Protein AF-0000000080188991 (afdb_homodimer)

Foldseek 3Di:
DADEAEWEDQCQVQQVCCCCVLVNWDFPDDDPQAKTWTDDPRYIYIYGHAPDPVRGDQDDEAEDEDADLVVQQVSCVSQVVFWPDDWDADPVQQKTWTWGAGPSGHIYMYIYHNDDDDD/DADEAEWEDQCQVQQVCCCCVLVNWDFPDDDPQAKTWTDDPRYIYIYGHAPDPVRGDQDDEAEDEDADPVVQQVSCVSQVVFWPDDWDADPVQQKTWTWGAGPSGHIYMYIYHNDDDDD

Radius of gyration: 17.29 Å; Cα contacts (8 Å, |Δi|>4): 562; chains: 2; bounding box: 37×47×40 Å

pLDDT: mean 97.34, std 2.89, range [78.88, 98.88]

Nearest PDB structures (foldseek):
  1xqa-assembly1_A  TM=7.599E-01  e=2.183E-06  Bacillus cereus ATCC 14579
  2p7k-assembly1_B  TM=7.742E-01  e=9.055E-06  Listeria monocytogenes EGD-e
  2p7q-assembly4_D-2  TM=7.647E-01  e=3.300E-05  Listeria monocytogenes EGD-e
  2p7o-assembly1_B  TM=7.010E-01  e=6.720E-05  Listeria monocytogenes EGD-e
  2p7m-assembly4_A  TM=7.520E-01  e=2.152E-04  Listeria monocytogenes EGD-e

Solvent-accessible surface area (backbone atoms only — not comparable to full-atom values): 12326 Å² total; per-residue (Å²): 108,38,38,36,41,33,28,29,26,80,48,49,69,62,43,53,48,44,42,32,76,75,69,62,32,40,83,60,45,81,37,89,62,44,33,42,27,29,33,40,81,48,26,37,42,28,40,25,65,30,92,43,78,88,52,42,39,45,52,41,33,48,29,39,35,39,87,39,69,66,56,40,51,52,47,43,65,76,37,52,93,44,38,79,57,68,75,40,75,38,78,57,68,39,29,38,31,32,38,30,46,49,91,83,60,27,37,32,33,41,26,18,64,73,59,90,72,76,133,110,36,40,36,41,34,28,29,27,79,47,51,70,62,44,53,48,44,42,32,74,73,68,62,32,41,83,62,45,80,35,87,60,44,34,41,29,30,33,40,82,48,28,37,40,29,41,27,64,30,93,44,76,88,52,43,39,45,52,40,31,48,29,40,36,41,86,36,69,66,57,39,52,53,48,44,66,76,38,51,92,44,38,78,55,66,74,42,76,38,77,56,68,40,29,40,32,32,39,30,44,48,91,82,60,27,38,31,33,42,26,18,63,74,60,90,73,74,132

InterPro domains:
  IPR029068 Glyoxalase/Bleomycin resistance protein/Dihydroxybiphenyl dioxygenase [G3DSA:3.10.180.10] (2-116)
  IPR029068 Glyoxalase/Bleomycin resistance protein/Dihydroxybiphenyl dioxygenase [SSF54593] (5-115)

Sequence (238 aa):
MSGIVFFRTAARDRVVEFYRERLGFEVWLEQDGGCTILRHDDLKLGFCDAASEDDVDTDGIVTVYYDTRAAVDERHDDLADVATGGPRENEDYDIYQFFAADPEGRTLEVQTFLHDLPEMSGIVFFRTAARDRVVEFYRERLGFEVWLEQDGGCTILRHDDLKLGFCDAASEDDVDTDGIVTVYYDTRAAVDERHDDLADVATGGPRENEDYDIYQFFAADPEGRTLEVQTFLHDLPE

Organism: NCBI:txid355548

Structure (mmCIF, N/CA/C/O backbone):
data_AF-0000000080188991-model_v1
#
loop_
_entity.id
_entity.type
_entity.pdbx_description
1 polymer 'VOC domain-containing protein'
#
loop_
_atom_site.group_PDB
_atom_site.id
_atom_site.type_symbol
_atom_site.label_atom_id
_atom_site.label_alt_id
_atom_site.label_comp_id
_atom_site.label_asym_id
_atom_site.label_entity_id
_atom_site.label_seq_id
_atom_site.pdbx_PDB_ins_code
_atom_site.Cartn_x
_atom_site.Cartn_y
_atom_site.Cartn_z
_atom_site.occupancy
_atom_site.B_iso_or_equiv
_atom_site.auth_seq_id
_atom_site.auth_comp_id
_atom_site.auth_asym_id
_atom_site.auth_atom_id
_atom_site.pdbx_PDB_model_num
ATOM 1 N N . MET A 1 1 ? 3.613 -14.938 6.789 1 80.25 1 MET A N 1
ATOM 2 C CA . MET A 1 1 ? 2.814 -14.18 5.832 1 80.25 1 MET A CA 1
ATOM 3 C C . MET A 1 1 ? 2.957 -12.68 6.07 1 80.25 1 MET A C 1
ATOM 5 O O . MET A 1 1 ? 3.109 -12.234 7.211 1 80.25 1 MET A O 1
ATOM 9 N N . SER A 1 2 ? 3.125 -11.867 5.02 1 93.94 2 SER A N 1
ATOM 10 C CA . SER A 1 2 ? 3.232 -10.414 5.074 1 93.94 2 SER A CA 1
ATOM 11 C C . SER A 1 2 ? 2.791 -9.773 3.762 1 93.94 2 SER A C 1
ATOM 13 O O . SER A 1 2 ? 2.141 -10.422 2.938 1 93.94 2 SER A O 1
ATOM 15 N N . GLY A 1 3 ? 2.904 -8.445 3.664 1 97.88 3 GLY A N 1
ATOM 16 C CA . GLY A 1 3 ? 2.451 -7.777 2.453 1 97.88 3 GLY A CA 1
ATOM 17 C C . GLY A 1 3 ? 3.291 -6.566 2.088 1 97.88 3 GLY A C 1
ATOM 18 O O . GLY A 1 3 ? 4.008 -6.023 2.93 1 97.88 3 GLY A O 1
ATOM 19 N N . ILE A 1 4 ? 3.324 -6.266 0.87 1 98.5 4 ILE A N 1
ATOM 20 C CA . ILE A 1 4 ? 4.004 -5.117 0.275 1 98.5 4 ILE A CA 1
ATOM 21 C C . ILE A 1 4 ? 3.094 -4.465 -0.765 1 98.5 4 ILE A C 1
ATOM 23 O O . ILE A 1 4 ? 2.357 -5.152 -1.475 1 98.5 4 ILE A O 1
ATOM 27 N N . VAL A 1 5 ? 3.113 -3.223 -0.873 1 98.81 5 VAL A N 1
ATOM 28 C CA . VAL A 1 5 ? 2.547 -2.562 -2.043 1 98.81 5 VAL A CA 1
ATOM 29 C C . VAL A 1 5 ? 3.668 -2.035 -2.936 1 98.81 5 VAL A C 1
ATOM 31 O O . VAL A 1 5 ? 4.543 -1.3 -2.473 1 98.81 5 VAL A O 1
ATOM 34 N N . PHE A 1 6 ? 3.641 -2.398 -4.195 1 98.81 6 PHE A N 1
ATOM 35 C CA . PHE A 1 6 ? 4.645 -1.948 -5.152 1 98.81 6 PHE A CA 1
ATOM 36 C C . PHE A 1 6 ? 4.082 -0.853 -6.051 1 98.81 6 PHE A C 1
ATOM 38 O O . PHE A 1 6 ? 2.926 -0.922 -6.477 1 98.81 6 PHE A O 1
ATOM 45 N N . PHE A 1 7 ? 4.902 0.07 -6.355 1 98.88 7 PHE A N 1
ATOM 46 C CA . PHE A 1 7 ? 4.605 1.133 -7.309 1 98.88 7 PHE A CA 1
ATOM 47 C C . PHE A 1 7 ? 5.676 1.202 -8.391 1 98.88 7 PHE A C 1
ATOM 49 O O . PHE A 1 7 ? 6.871 1.173 -8.094 1 98.88 7 PHE A O 1
ATOM 56 N N . ARG A 1 8 ? 5.238 1.305 -9.609 1 98.75 8 ARG A N 1
ATOM 57 C CA . ARG A 1 8 ? 6.18 1.588 -10.688 1 98.75 8 ARG A CA 1
ATOM 58 C C . ARG A 1 8 ? 6.574 3.061 -10.695 1 98.75 8 ARG A C 1
ATOM 60 O O . ARG A 1 8 ? 5.734 3.934 -10.469 1 98.75 8 ARG A O 1
ATOM 67 N N . THR A 1 9 ? 7.793 3.328 -10.938 1 98.75 9 THR A N 1
ATOM 68 C CA . THR A 1 9 ? 8.312 4.691 -10.93 1 98.75 9 THR A CA 1
ATOM 69 C C . THR A 1 9 ? 9.328 4.883 -12.062 1 98.75 9 THR A C 1
ATOM 71 O O . THR A 1 9 ? 10.039 3.949 -12.422 1 98.75 9 THR A O 1
ATOM 74 N N . ALA A 1 10 ? 9.438 6.078 -12.547 1 98.19 10 ALA A N 1
ATOM 75 C CA . ALA A 1 10 ? 10.438 6.445 -13.555 1 98.19 10 ALA A CA 1
ATOM 76 C C . ALA A 1 10 ? 11.633 7.137 -12.914 1 98.19 10 ALA A C 1
ATOM 78 O O . ALA A 1 10 ? 12.602 7.48 -13.602 1 98.19 10 ALA A O 1
ATOM 79 N N . ALA A 1 11 ? 11.633 7.332 -11.617 1 97.88 11 ALA A N 1
ATOM 80 C CA . ALA A 1 11 ? 12.664 8.07 -10.891 1 97.88 11 ALA A CA 1
ATOM 81 C C . ALA A 1 11 ? 12.969 7.398 -9.547 1 97.88 11 ALA A C 1
ATOM 83 O O . ALA A 1 11 ? 12.938 8.047 -8.5 1 97.88 11 ALA A O 1
ATOM 84 N N . ARG A 1 12 ? 13.359 6.191 -9.625 1 98.44 12 ARG A N 1
ATOM 85 C CA . ARG A 1 12 ? 13.461 5.344 -8.438 1 98.44 12 ARG A CA 1
ATOM 86 C C . ARG A 1 12 ? 14.414 5.945 -7.418 1 98.44 12 ARG A C 1
ATOM 88 O O . ARG A 1 12 ? 14.07 6.09 -6.242 1 98.44 12 ARG A O 1
ATOM 95 N N . ASP A 1 13 ? 15.609 6.402 -7.863 1 98.38 13 ASP A N 1
ATOM 96 C CA . ASP A 1 13 ? 16.578 6.949 -6.93 1 98.38 13 ASP A CA 1
ATOM 97 C C . ASP A 1 13 ? 16.016 8.164 -6.188 1 98.38 13 ASP A C 1
ATOM 99 O O . ASP A 1 13 ? 16.156 8.266 -4.969 1 98.38 13 ASP A O 1
ATOM 103 N N . ARG A 1 14 ? 15.352 9.039 -6.918 1 98.62 14 ARG A N 1
ATOM 104 C CA . ARG A 1 14 ? 14.797 10.266 -6.344 1 98.62 14 ARG A CA 1
ATOM 105 C C . ARG A 1 14 ? 13.656 9.945 -5.387 1 98.62 14 ARG A C 1
ATOM 107 O O . ARG A 1 14 ? 13.555 10.539 -4.312 1 98.62 14 ARG A O 1
ATOM 114 N N . VAL A 1 15 ? 12.82 9.039 -5.805 1 98.75 15 VAL A N 1
ATOM 115 C CA . VAL A 1 15 ? 11.672 8.656 -4.98 1 98.75 15 VAL A CA 1
ATOM 116 C C . VAL A 1 15 ? 12.156 7.961 -3.711 1 98.75 15 VAL A C 1
ATOM 118 O O . VAL A 1 15 ? 11.734 8.312 -2.605 1 98.75 15 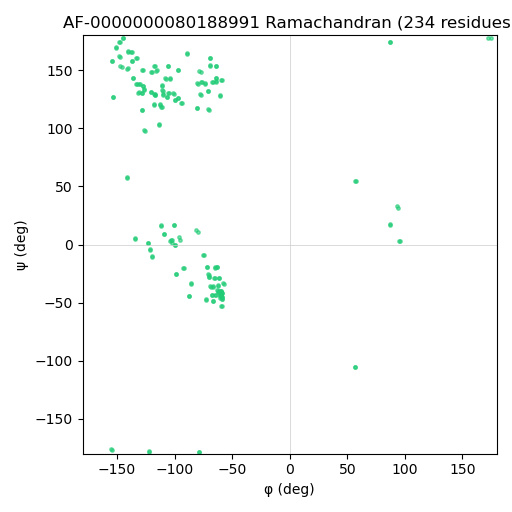VAL A O 1
ATOM 121 N N . VAL A 1 16 ? 13.047 6.996 -3.834 1 98.81 16 VAL A N 1
ATOM 122 C CA . VAL A 1 16 ? 13.594 6.266 -2.695 1 98.81 16 VAL A CA 1
ATOM 123 C C . VAL A 1 16 ? 14.281 7.238 -1.74 1 98.81 16 VAL A C 1
ATOM 125 O O . VAL A 1 16 ? 14.078 7.176 -0.526 1 98.81 16 VAL A O 1
ATOM 128 N N . GLU A 1 17 ? 15.062 8.133 -2.283 1 98.81 17 GLU A N 1
ATOM 129 C CA . GLU A 1 17 ? 15.742 9.133 -1.463 1 98.81 17 GLU A CA 1
ATOM 130 C C . GLU A 1 17 ? 14.734 9.984 -0.689 1 98.81 17 GLU A C 1
ATOM 132 O O . GLU A 1 17 ? 14.938 10.258 0.495 1 98.81 17 GLU A O 1
ATOM 137 N N . PHE A 1 18 ? 13.711 10.391 -1.342 1 98.88 18 PHE A N 1
ATOM 138 C CA . PHE A 1 18 ? 12.68 11.211 -0.707 1 98.88 18 PHE A CA 1
ATOM 139 C C . PHE A 1 18 ? 12.07 10.477 0.482 1 98.88 18 PHE A C 1
ATOM 141 O O . PHE 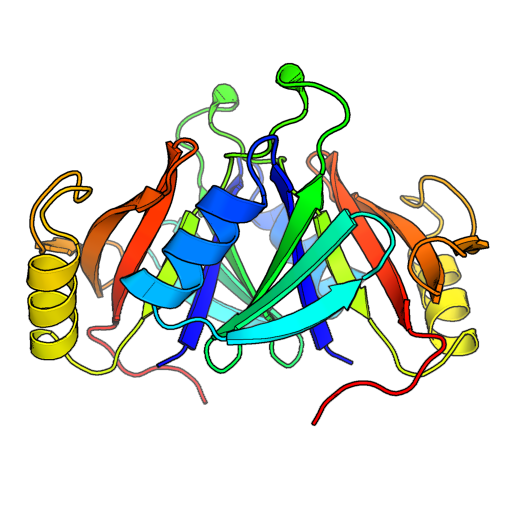A 1 18 ? 11.992 11.023 1.584 1 98.88 18 PHE A O 1
ATOM 148 N N . TYR A 1 19 ? 11.609 9.234 0.262 1 98.75 19 TYR A N 1
ATOM 149 C CA . TYR A 1 19 ? 10.961 8.477 1.328 1 98.75 19 TYR A CA 1
ATOM 150 C C . TYR A 1 19 ? 11.93 8.219 2.477 1 98.75 19 TYR A C 1
ATOM 152 O O . TYR A 1 19 ? 11.539 8.227 3.645 1 98.75 19 TYR A O 1
ATOM 160 N N . ARG A 1 20 ? 13.227 8.016 2.188 1 98.62 20 ARG A N 1
ATOM 161 C CA . ARG A 1 20 ? 14.219 7.766 3.229 1 98.62 20 ARG A CA 1
ATOM 162 C C . ARG A 1 20 ? 14.516 9.039 4.016 1 98.62 20 ARG A C 1
ATOM 164 O O . ARG A 1 20 ? 14.453 9.039 5.25 1 98.62 20 ARG A O 1
ATOM 171 N N . GLU A 1 21 ? 14.742 10.094 3.311 1 98.19 21 GLU A N 1
ATOM 172 C CA . GLU A 1 21 ? 15.281 11.297 3.938 1 98.19 21 GLU A CA 1
ATOM 173 C C . GLU A 1 21 ? 14.164 12.156 4.535 1 98.19 21 GLU A C 1
ATOM 175 O O . GLU A 1 21 ? 14.359 12.805 5.562 1 98.19 21 GLU A O 1
ATOM 180 N N . ARG A 1 22 ? 13.031 12.086 3.826 1 97.69 22 ARG A N 1
ATOM 181 C CA . ARG A 1 22 ? 11.984 13.016 4.238 1 97.69 22 ARG A CA 1
ATOM 182 C C . ARG A 1 22 ? 10.961 12.328 5.129 1 97.69 22 ARG A C 1
ATOM 184 O O . ARG A 1 22 ? 10.312 12.977 5.957 1 97.69 22 ARG A O 1
ATOM 191 N N . LEU A 1 23 ? 10.828 10.992 4.98 1 97.06 23 LEU A N 1
ATOM 192 C CA . LEU A 1 23 ? 9.766 10.32 5.707 1 97.06 23 LEU A CA 1
ATOM 193 C C . LEU A 1 23 ? 10.336 9.273 6.66 1 97.06 23 LEU A C 1
ATOM 195 O O . LEU A 1 23 ? 9.594 8.68 7.449 1 97.06 23 LEU A O 1
ATOM 199 N N . GLY A 1 24 ? 11.609 8.992 6.543 1 96.75 24 GLY A N 1
ATOM 200 C CA . GLY A 1 24 ? 12.273 8.148 7.523 1 96.75 24 GLY A CA 1
ATOM 201 C C . GLY A 1 24 ? 12.164 6.668 7.199 1 96.75 24 GLY A C 1
ATOM 202 O O . GLY A 1 24 ? 12.359 5.82 8.07 1 96.75 24 GLY A O 1
ATOM 203 N N . PHE A 1 25 ? 11.82 6.371 5.973 1 98.12 25 PHE A N 1
ATOM 204 C CA . PHE A 1 25 ? 11.828 4.965 5.578 1 98.12 25 PHE A CA 1
ATOM 205 C C . PHE A 1 25 ? 13.258 4.434 5.512 1 98.12 25 PHE A C 1
ATOM 207 O O . PHE A 1 25 ? 14.203 5.203 5.332 1 98.12 25 PHE A O 1
ATOM 214 N N . GLU A 1 26 ? 13.367 3.135 5.699 1 97.94 26 GLU A N 1
ATOM 215 C CA . GLU A 1 26 ? 14.641 2.449 5.535 1 97.94 26 GLU A CA 1
ATOM 216 C C . GLU A 1 26 ? 14.594 1.457 4.379 1 97.94 26 GLU A C 1
ATOM 218 O O . GLU A 1 26 ? 13.547 0.875 4.094 1 97.94 26 GLU A O 1
ATOM 223 N N . VAL A 1 27 ? 15.711 1.239 3.744 1 98.38 27 VAL A N 1
ATOM 224 C CA . VAL A 1 27 ? 15.773 0.19 2.732 1 98.38 27 VAL A CA 1
ATOM 225 C C . VAL A 1 27 ? 15.703 -1.18 3.402 1 98.38 27 VAL A C 1
ATOM 227 O O . VAL A 1 27 ? 16.547 -1.523 4.223 1 98.38 27 VAL A O 1
ATOM 230 N N . TRP A 1 28 ? 14.711 -1.863 3.119 1 98.06 28 TRP A N 1
ATOM 231 C CA . TRP A 1 28 ? 14.547 -3.215 3.641 1 98.06 28 TRP A CA 1
ATOM 232 C C . TRP A 1 28 ? 15.219 -4.238 2.73 1 98.06 28 TRP A C 1
ATOM 234 O O . TRP A 1 28 ? 15.953 -5.109 3.201 1 98.06 28 TRP A O 1
ATOM 244 N N . LEU A 1 29 ? 15.023 -4.102 1.406 1 97.81 29 LEU A N 1
ATOM 245 C CA . LEU A 1 29 ? 15.547 -5.055 0.43 1 97.81 29 LEU A CA 1
ATOM 246 C C . LEU A 1 29 ? 15.766 -4.383 -0.92 1 97.81 29 LEU A C 1
ATOM 248 O O . LEU A 1 29 ? 14.883 -3.684 -1.424 1 97.81 29 LEU A O 1
ATOM 252 N N . GLU A 1 30 ? 16.969 -4.516 -1.445 1 97.25 30 GLU A N 1
ATOM 253 C CA . GLU A 1 30 ? 17.281 -4.137 -2.822 1 97.25 30 GLU A CA 1
ATOM 254 C C . GLU A 1 30 ? 17.234 -5.348 -3.75 1 97.25 30 GLU A C 1
ATOM 256 O O . GLU A 1 30 ? 17.891 -6.359 -3.488 1 97.25 30 GLU A O 1
ATOM 261 N N . GLN A 1 31 ? 16.453 -5.18 -4.766 1 95.75 31 GLN A N 1
ATOM 262 C CA . GLN A 1 31 ? 16.375 -6.277 -5.727 1 95.75 31 GLN A CA 1
ATOM 263 C C . GLN A 1 31 ? 17.016 -5.887 -7.055 1 95.75 31 GLN A C 1
ATOM 265 O O . GLN A 1 31 ? 16.672 -4.863 -7.641 1 9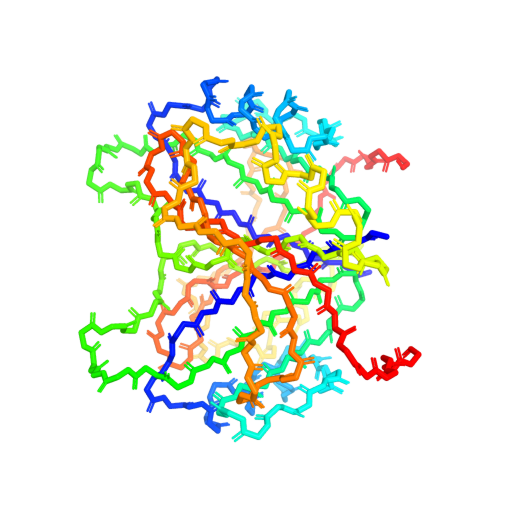5.75 31 GLN A O 1
ATOM 270 N N . ASP A 1 32 ? 17.812 -6.695 -7.578 1 90.69 32 ASP A N 1
ATOM 271 C CA . ASP A 1 32 ? 18.625 -6.441 -8.766 1 90.69 32 ASP A CA 1
ATOM 272 C C . ASP A 1 32 ? 17.734 -6.191 -9.992 1 90.69 32 ASP A C 1
ATOM 274 O O . ASP A 1 32 ? 18.172 -5.551 -10.953 1 90.69 32 ASP A O 1
ATOM 278 N N . GLY A 1 33 ? 16.578 -6.594 -9.891 1 92.75 33 GLY A N 1
ATOM 279 C CA . GLY A 1 33 ? 15.648 -6.441 -11.008 1 92.75 33 GLY A CA 1
ATOM 280 C C . GLY A 1 33 ? 15.039 -5.059 -11.086 1 92.75 33 GLY A C 1
ATOM 281 O O . GLY A 1 33 ? 14.078 -4.84 -11.828 1 92.75 33 GLY A O 1
ATOM 282 N N . GLY A 1 34 ? 15.625 -4.113 -10.297 1 97.06 34 GLY A N 1
ATOM 283 C CA . GLY A 1 34 ? 15.18 -2.734 -10.422 1 97.06 34 GLY A CA 1
ATOM 284 C C . GLY A 1 34 ? 14.078 -2.375 -9.438 1 97.06 34 GLY A C 1
ATOM 285 O O . GLY A 1 34 ? 13.172 -1.61 -9.766 1 97.06 34 GLY A O 1
ATOM 286 N N . CYS A 1 35 ? 14.125 -2.963 -8.305 1 98.31 35 CYS A N 1
ATOM 287 C CA . CYS A 1 35 ? 13.148 -2.648 -7.27 1 98.31 35 CYS A CA 1
ATOM 288 C C . CYS A 1 35 ? 13.836 -2.371 -5.938 1 98.31 35 CYS A C 1
ATOM 290 O O . CYS A 1 35 ? 14.797 -3.055 -5.578 1 98.31 35 CYS A O 1
ATOM 292 N N . THR A 1 36 ? 13.406 -1.388 -5.238 1 98.75 36 THR A N 1
ATOM 293 C CA . THR A 1 36 ? 13.805 -1.094 -3.863 1 98.75 36 THR A CA 1
ATOM 294 C C . THR A 1 36 ? 12.602 -1.176 -2.928 1 98.75 36 THR A C 1
ATOM 296 O O . THR A 1 36 ? 11.594 -0.493 -3.139 1 98.75 36 THR A O 1
ATOM 299 N N . ILE A 1 37 ? 12.672 -2.025 -1.985 1 98.69 37 ILE A N 1
ATOM 300 C CA . ILE A 1 37 ? 11.602 -2.143 -0.995 1 98.69 37 ILE A CA 1
ATOM 301 C C . ILE A 1 37 ? 12 -1.395 0.276 1 98.69 37 ILE A C 1
ATOM 303 O O . ILE A 1 37 ? 13.047 -1.666 0.865 1 98.69 37 ILE A O 1
ATOM 307 N N . LEU A 1 38 ? 11.18 -0.486 0.684 1 98.75 38 LEU A N 1
ATOM 308 C CA . LEU A 1 38 ? 11.359 0.33 1.879 1 98.75 38 LEU A CA 1
ATOM 309 C C . LEU A 1 38 ? 10.43 -0.125 2.996 1 98.75 38 LEU A C 1
ATOM 311 O O . LEU A 1 38 ? 9.359 -0.673 2.729 1 98.75 38 LEU A O 1
ATOM 315 N N . ARG A 1 39 ? 10.844 0.133 4.195 1 97.81 39 ARG A N 1
ATOM 316 C CA . ARG A 1 39 ? 10.047 -0.206 5.367 1 97.81 39 ARG A CA 1
ATOM 317 C C . ARG A 1 39 ? 9.953 0.978 6.324 1 97.81 39 ARG A C 1
ATOM 319 O O . ARG A 1 39 ? 10.938 1.67 6.566 1 97.81 39 ARG A O 1
ATOM 326 N N . HIS A 1 40 ? 8.836 1.27 6.719 1 96.5 40 HIS A N 1
ATOM 327 C CA . HIS A 1 40 ? 8.523 2.188 7.809 1 96.5 40 HIS A CA 1
ATOM 328 C C . HIS A 1 40 ? 7.637 1.521 8.852 1 96.5 40 HIS A C 1
ATOM 330 O O . HIS A 1 40 ? 6.418 1.467 8.695 1 96.5 40 HIS A O 1
ATOM 336 N N . ASP A 1 41 ? 8.227 1.028 9.945 1 93.94 41 ASP A N 1
ATOM 337 C CA . ASP A 1 41 ? 7.52 0.235 10.945 1 93.94 41 ASP A CA 1
ATOM 338 C C . ASP A 1 41 ? 6.863 -0.989 10.312 1 93.94 41 ASP A C 1
ATOM 340 O O . ASP A 1 41 ? 7.551 -1.865 9.789 1 93.94 41 ASP A O 1
ATOM 344 N N . ASP A 1 42 ? 5.535 -0.964 10.156 1 94.44 42 ASP A N 1
ATOM 345 C CA . ASP A 1 42 ? 4.871 -2.16 9.648 1 94.44 42 ASP A CA 1
ATOM 346 C C . ASP A 1 42 ? 4.512 -2.002 8.172 1 94.44 42 ASP A C 1
ATOM 348 O O . ASP A 1 42 ? 3.957 -2.918 7.559 1 94.44 42 ASP A O 1
ATOM 352 N N . LEU A 1 43 ? 4.82 -0.947 7.562 1 97.62 43 LEU A N 1
ATOM 353 C CA . LEU A 1 43 ? 4.492 -0.705 6.164 1 97.62 43 LEU A CA 1
ATOM 354 C C . LEU A 1 43 ? 5.699 -0.963 5.266 1 97.62 43 LEU A C 1
ATOM 356 O O . LEU A 1 43 ? 6.785 -0.431 5.512 1 97.62 43 LEU A O 1
ATOM 360 N N . LYS A 1 44 ? 5.516 -1.73 4.234 1 98.31 44 LYS A N 1
ATOM 361 C CA . LYS A 1 44 ? 6.52 -1.913 3.193 1 98.31 44 LYS A CA 1
ATOM 362 C C . LYS A 1 44 ? 6.008 -1.412 1.844 1 98.31 44 LYS A C 1
ATOM 364 O O . LYS A 1 44 ? 4.895 -1.745 1.433 1 98.31 44 LYS A O 1
ATOM 369 N N . LEU A 1 45 ? 6.801 -0.619 1.235 1 98.81 45 LEU A N 1
ATOM 370 C CA . LEU A 1 45 ? 6.566 -0.111 -0.112 1 98.81 45 LEU A CA 1
ATOM 371 C C . LEU A 1 45 ? 7.699 -0.514 -1.051 1 98.81 45 LEU A C 1
ATOM 373 O O . LEU A 1 45 ? 8.875 -0.366 -0.712 1 98.81 45 LEU A O 1
ATOM 377 N N . GLY A 1 46 ? 7.363 -1.022 -2.146 1 98.81 46 GLY A N 1
ATOM 378 C CA . GLY A 1 46 ? 8.336 -1.275 -3.197 1 98.81 46 GLY A CA 1
ATOM 379 C C . GLY A 1 46 ? 8.242 -0.292 -4.348 1 98.81 46 GLY A C 1
ATOM 380 O O . GLY A 1 46 ? 7.148 -0.01 -4.844 1 98.81 46 GLY A O 1
ATOM 381 N N . PHE A 1 47 ? 9.312 0.232 -4.699 1 98.88 47 PHE A N 1
ATOM 382 C CA . PHE A 1 47 ? 9.398 1.074 -5.887 1 98.88 47 PHE A CA 1
ATOM 383 C C . PHE A 1 47 ? 10.211 0.392 -6.98 1 98.88 47 PHE A C 1
ATOM 385 O O . PHE A 1 47 ? 11.391 0.09 -6.785 1 98.88 47 PHE A O 1
ATOM 392 N N . CYS A 1 48 ? 9.586 0.142 -8.102 1 98.56 48 CYS A N 1
ATOM 393 C CA . CYS A 1 48 ? 10.195 -0.603 -9.203 1 98.56 48 CYS A CA 1
ATOM 394 C C . CYS A 1 48 ? 10.25 0.242 -10.469 1 98.56 48 CYS A C 1
ATOM 396 O O . CYS A 1 48 ? 9.328 1.007 -10.75 1 98.56 48 CYS A O 1
ATOM 398 N N . ASP A 1 49 ? 11.25 -0.002 -11.234 1 98.25 49 ASP A N 1
ATOM 399 C CA . ASP A 1 49 ? 11.43 0.751 -12.469 1 98.25 49 ASP A CA 1
ATOM 400 C C . ASP A 1 49 ? 10.242 0.545 -13.414 1 98.25 49 ASP A C 1
ATOM 402 O O . ASP A 1 49 ? 9.867 -0.592 -13.711 1 98.25 49 ASP A O 1
ATOM 406 N N . ALA A 1 50 ? 9.68 1.663 -13.867 1 97.94 50 ALA A N 1
ATOM 407 C CA . ALA A 1 50 ? 8.617 1.617 -14.867 1 97.94 50 ALA A CA 1
ATOM 408 C C . ALA A 1 50 ? 9.188 1.355 -16.266 1 97.94 50 ALA A C 1
ATOM 410 O O . ALA A 1 50 ? 10.312 1.773 -16.562 1 97.94 50 ALA A O 1
ATOM 411 N N . ALA A 1 51 ? 8.422 0.685 -17.062 1 94.75 51 ALA A N 1
ATOM 412 C CA . ALA A 1 51 ? 8.852 0.455 -18.438 1 94.75 51 ALA A CA 1
ATOM 413 C C . ALA A 1 51 ? 8.852 1.755 -19.234 1 94.75 51 ALA A C 1
ATOM 415 O O . ALA A 1 51 ? 9.641 1.922 -20.172 1 94.75 51 ALA A O 1
ATOM 416 N N . SER A 1 52 ? 7.898 2.625 -18.984 1 94.06 52 SER A N 1
ATOM 417 C CA . SER A 1 52 ? 7.766 3.949 -19.578 1 94.06 52 SER A CA 1
ATOM 418 C C . SER A 1 52 ? 7.133 4.934 -18.594 1 94.06 52 SER A C 1
ATOM 420 O O . SER A 1 52 ? 6.68 4.543 -17.516 1 94.06 52 SER A O 1
ATOM 422 N N . GLU A 1 53 ? 7.066 6.16 -18.953 1 92 53 GLU A N 1
ATOM 423 C CA . GLU A 1 53 ? 6.469 7.195 -18.109 1 92 53 GLU A CA 1
ATOM 424 C C . GLU A 1 53 ? 4.977 6.953 -17.922 1 92 53 GLU A C 1
ATOM 426 O O . GLU A 1 53 ? 4.414 7.309 -16.875 1 92 53 GLU A O 1
ATOM 431 N N . ASP A 1 54 ? 4.418 6.344 -18.875 1 94.19 54 ASP A N 1
ATOM 432 C CA . ASP A 1 54 ? 2.98 6.086 -18.844 1 94.19 54 ASP A CA 1
ATOM 433 C C . ASP A 1 54 ? 2.646 4.961 -17.875 1 94.19 54 ASP A C 1
ATOM 435 O O . ASP A 1 54 ? 1.48 4.762 -17.516 1 94.19 54 ASP A O 1
ATOM 439 N N . ASP A 1 55 ? 3.674 4.301 -17.375 1 96.56 55 ASP A N 1
ATOM 440 C CA . ASP A 1 55 ? 3.488 3.133 -16.516 1 96.56 55 ASP A CA 1
ATOM 441 C C . ASP A 1 55 ? 3.719 3.49 -15.055 1 96.56 55 ASP A C 1
ATOM 443 O O . ASP A 1 55 ? 3.652 2.621 -14.18 1 96.56 55 ASP A O 1
ATOM 447 N N . VAL A 1 56 ? 3.967 4.832 -14.859 1 98.25 56 VAL A N 1
ATOM 448 C CA . VAL A 1 56 ? 4.234 5.27 -13.492 1 98.25 56 VAL A CA 1
ATOM 449 C C . VAL A 1 56 ? 2.953 5.199 -12.664 1 98.25 56 VAL A C 1
ATOM 451 O O . VAL A 1 56 ? 1.889 5.621 -13.125 1 98.25 56 VAL A O 1
ATOM 454 N N . ASP A 1 57 ? 3.041 4.617 -11.477 1 98.5 57 ASP A N 1
ATOM 455 C CA . ASP A 1 57 ? 1.907 4.477 -10.57 1 98.5 57 ASP A CA 1
ATOM 456 C C . ASP A 1 57 ? 1.863 5.625 -9.562 1 98.5 57 ASP A C 1
ATOM 458 O O . ASP A 1 57 ? 2.803 5.816 -8.789 1 98.5 57 ASP A O 1
ATOM 462 N N . THR A 1 58 ? 0.715 6.34 -9.594 1 98 58 THR A N 1
ATOM 463 C CA . THR A 1 58 ? 0.607 7.434 -8.633 1 98 58 THR A CA 1
ATOM 464 C C . THR A 1 58 ? -0.756 7.418 -7.949 1 98 58 THR A C 1
ATOM 466 O O . THR A 1 58 ? -1.055 8.289 -7.129 1 98 58 THR A O 1
ATOM 469 N 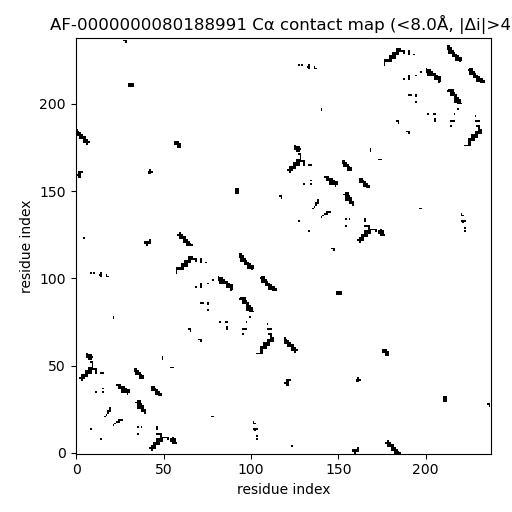N . ASP A 1 59 ? -1.562 6.383 -8.25 1 97.88 59 ASP A N 1
ATOM 470 C CA . ASP A 1 59 ? -2.824 6.246 -7.527 1 97.88 59 ASP A CA 1
ATOM 471 C C . ASP A 1 59 ? -2.584 5.863 -6.07 1 97.88 59 ASP A C 1
ATOM 473 O O . ASP A 1 59 ? -1.508 5.375 -5.719 1 97.88 59 ASP A O 1
ATOM 477 N N . GLY A 1 60 ? -3.641 6.129 -5.266 1 98 60 GLY A N 1
ATOM 478 C CA . GLY A 1 60 ? -3.611 5.762 -3.859 1 98 60 GLY A CA 1
ATOM 479 C C . GLY A 1 60 ? -2.979 6.82 -2.979 1 98 60 GLY A C 1
ATOM 480 O O . GLY A 1 60 ? -2.5 7.844 -3.477 1 98 60 GLY A O 1
ATOM 481 N N . ILE A 1 61 ? -3.043 6.59 -1.695 1 98.62 61 ILE A N 1
ATOM 482 C CA . ILE A 1 61 ? -2.492 7.488 -0.687 1 98.62 61 ILE A CA 1
ATOM 483 C C . ILE A 1 61 ? -1.586 6.707 0.262 1 98.62 61 ILE A C 1
ATOM 485 O O . ILE A 1 61 ? -2.037 5.781 0.94 1 98.62 61 ILE A O 1
ATOM 489 N N . VAL A 1 62 ? -0.33 7.047 0.232 1 98.81 62 VAL A N 1
ATOM 490 C CA . VAL A 1 62 ? 0.576 6.504 1.239 1 98.81 62 VAL A CA 1
ATOM 491 C C . VAL A 1 62 ? 0.438 7.297 2.539 1 98.81 62 VAL A C 1
ATOM 493 O O . VAL A 1 62 ? 0.718 8.5 2.574 1 98.81 62 VAL A O 1
ATOM 496 N N . THR A 1 63 ? 0.02 6.629 3.572 1 98.75 63 THR A N 1
ATOM 497 C CA . THR A 1 63 ? -0.247 7.305 4.836 1 98.75 63 THR A CA 1
ATOM 498 C C . THR A 1 63 ? 0.685 6.789 5.93 1 98.75 63 THR A C 1
ATOM 500 O O . THR A 1 63 ? 0.822 5.578 6.117 1 98.75 63 THR A O 1
ATOM 503 N N . VAL A 1 64 ? 1.321 7.668 6.586 1 98.56 64 VAL A N 1
ATOM 504 C CA . VAL A 1 64 ? 2.004 7.348 7.836 1 98.56 64 VAL A CA 1
ATOM 505 C C . VAL A 1 64 ? 1.288 8.023 9 1 98.56 64 VAL A C 1
ATOM 507 O O . VAL A 1 64 ? 0.837 9.164 8.891 1 98.56 64 VAL A O 1
ATOM 510 N N . TYR A 1 65 ? 1.147 7.281 10.039 1 98 65 TYR A N 1
ATOM 511 C CA . TYR A 1 65 ? 0.435 7.887 11.156 1 98 65 TYR A CA 1
ATOM 512 C C . TYR A 1 65 ? 1.235 7.758 12.445 1 98 65 TYR A C 1
ATOM 514 O O . TYR A 1 65 ? 2.025 6.824 12.602 1 98 65 TYR A O 1
ATOM 522 N N . TYR A 1 66 ? 1.022 8.734 13.305 1 97.69 66 TYR A N 1
ATOM 523 C CA . TYR A 1 66 ? 1.726 8.898 14.57 1 97.69 66 TYR A CA 1
ATOM 524 C C . TYR A 1 66 ? 0.746 8.922 15.742 1 97.69 66 TYR A C 1
ATOM 526 O O . TYR A 1 66 ? -0.468 8.836 15.539 1 97.69 66 TYR A O 1
ATOM 534 N N . ASP A 1 67 ? 1.334 9.125 16.922 1 96.88 67 ASP A N 1
ATOM 535 C CA . ASP A 1 67 ? 0.505 8.945 18.109 1 96.88 67 ASP A CA 1
ATOM 536 C C . ASP A 1 67 ? -0.118 10.273 18.547 1 96.88 67 ASP A C 1
ATOM 538 O O . ASP A 1 67 ? -1.106 10.289 19.281 1 96.88 67 ASP A O 1
ATOM 542 N N . THR A 1 68 ? 0.499 11.406 18.094 1 97.94 68 THR A N 1
ATOM 543 C CA . THR A 1 68 ? 0.056 12.672 18.656 1 97.94 68 THR A CA 1
ATOM 544 C C . THR A 1 68 ? -0.088 13.727 17.547 1 97.94 68 THR A C 1
ATOM 546 O O . THR A 1 68 ? 0.563 13.641 16.516 1 97.94 68 THR A O 1
ATOM 549 N N . ARG A 1 69 ? -0.899 14.734 17.844 1 98.44 69 ARG A N 1
ATOM 550 C CA . ARG A 1 69 ? -1.02 15.891 16.969 1 98.44 69 ARG A CA 1
ATOM 551 C C . ARG A 1 69 ? 0.325 16.594 16.797 1 98.44 69 ARG A C 1
ATOM 553 O O . ARG A 1 69 ? 0.66 17.047 15.711 1 98.44 69 ARG A O 1
ATOM 560 N N . ALA A 1 70 ? 1.087 16.688 17.891 1 98.56 70 ALA A N 1
ATOM 561 C CA . ALA A 1 70 ? 2.381 17.359 17.875 1 98.56 70 ALA A CA 1
ATOM 562 C C . ALA A 1 70 ? 3.326 16.688 16.875 1 98.56 70 ALA A C 1
ATOM 564 O O . ALA A 1 70 ? 4.082 17.375 16.172 1 98.56 70 ALA A O 1
ATOM 565 N N . ALA A 1 71 ? 3.301 15.391 16.828 1 98.31 71 ALA A N 1
ATOM 566 C CA . ALA A 1 71 ? 4.137 14.664 15.875 1 98.31 71 ALA A CA 1
ATOM 567 C C . ALA A 1 71 ? 3.752 15 14.438 1 98.31 71 ALA A C 1
ATOM 569 O O . ALA A 1 71 ? 4.621 15.148 13.57 1 98.31 71 ALA A O 1
ATOM 570 N N . VAL A 1 72 ? 2.436 15.133 14.195 1 98.69 72 VAL A N 1
ATOM 571 C CA . VAL A 1 72 ? 1.954 15.5 12.875 1 98.69 72 VAL A CA 1
ATOM 572 C C . VAL A 1 72 ? 2.43 16.906 12.523 1 98.69 72 VAL A C 1
ATOM 574 O O . VAL A 1 72 ? 2.916 17.156 11.414 1 98.69 72 VAL A O 1
ATOM 577 N N . ASP A 1 73 ? 2.328 17.828 13.508 1 98.75 73 ASP A N 1
ATOM 578 C CA . ASP A 1 73 ? 2.779 19.188 13.289 1 98.75 73 ASP A CA 1
ATOM 579 C C . ASP A 1 73 ? 4.273 19.234 12.969 1 98.75 73 ASP A C 1
ATOM 581 O O . ASP A 1 73 ? 4.703 19.984 12.086 1 98.75 73 ASP A O 1
ATOM 585 N N . GLU A 1 74 ? 5.027 18.516 13.68 1 98.31 74 GLU A N 1
ATOM 586 C CA . GLU A 1 74 ? 6.469 18.453 13.445 1 98.31 74 GLU A CA 1
ATOM 587 C C . GLU A 1 74 ? 6.777 17.953 12.039 1 98.31 74 GLU A C 1
ATOM 589 O O . GLU A 1 74 ? 7.648 18.5 11.352 1 98.31 74 GLU A O 1
ATOM 594 N N . ARG A 1 75 ? 6.027 16.922 11.625 1 98 75 ARG A N 1
ATOM 595 C CA . ARG A 1 75 ? 6.238 16.391 10.281 1 98 75 ARG A CA 1
ATOM 596 C C . ARG A 1 75 ? 5.84 17.406 9.219 1 98 75 ARG A C 1
ATOM 598 O O . ARG A 1 75 ? 6.449 17.469 8.148 1 98 75 ARG A O 1
ATOM 605 N N . HIS A 1 76 ? 4.812 18.156 9.516 1 98.62 76 HIS A N 1
ATOM 606 C CA . HIS A 1 76 ? 4.418 19.188 8.578 1 98.62 76 HIS A CA 1
ATOM 607 C C . HIS A 1 76 ? 5.527 20.219 8.398 1 98.62 76 HIS A C 1
ATOM 609 O O . HIS A 1 76 ? 5.785 20.672 7.281 1 98.62 76 HIS A O 1
ATOM 615 N N . ASP A 1 77 ? 6.16 20.562 9.523 1 98.25 77 ASP A N 1
ATOM 616 C CA . ASP A 1 77 ? 7.289 21.469 9.43 1 98.25 77 ASP A CA 1
ATOM 617 C C . ASP A 1 77 ? 8.391 20.906 8.539 1 98.25 77 ASP A C 1
ATOM 619 O O . ASP A 1 77 ? 8.953 21.609 7.699 1 98.25 77 ASP A O 1
ATOM 623 N N . ASP A 1 78 ? 8.648 19.641 8.672 1 97.56 78 ASP A N 1
ATOM 624 C CA . ASP A 1 78 ? 9.695 18.969 7.926 1 97.56 78 ASP A CA 1
ATOM 625 C C . ASP A 1 78 ? 9.336 18.844 6.445 1 97.56 78 ASP A C 1
ATOM 627 O O . ASP A 1 78 ? 10.219 18.797 5.586 1 97.56 78 ASP A O 1
ATOM 631 N N . LEU A 1 79 ? 8.008 18.797 6.121 1 98.44 79 LEU A N 1
ATOM 632 C CA . LEU A 1 79 ? 7.535 18.531 4.766 1 98.44 79 LEU A CA 1
ATOM 633 C C . LEU A 1 79 ? 6.875 19.766 4.172 1 98.44 79 LEU A C 1
ATOM 635 O O . LEU A 1 79 ? 6.133 19.672 3.191 1 98.44 79 LEU A O 1
ATOM 639 N N . ALA A 1 80 ? 7.113 20.922 4.754 1 98.06 80 ALA A N 1
ATOM 640 C CA . ALA A 1 80 ? 6.406 22.141 4.406 1 98.06 80 ALA A CA 1
ATOM 641 C C . ALA A 1 80 ? 6.57 22.469 2.926 1 98.06 80 ALA A C 1
ATOM 643 O O . ALA A 1 80 ? 5.648 22.984 2.291 1 98.06 80 ALA A O 1
ATOM 644 N N . ASP A 1 81 ? 7.68 22.156 2.367 1 98.31 81 ASP A N 1
ATOM 645 C CA . ASP A 1 81 ? 7.988 22.516 0.986 1 98.31 81 ASP A CA 1
ATOM 646 C C . ASP A 1 81 ? 7.168 21.688 0.004 1 98.31 81 ASP A C 1
ATOM 648 O O . ASP A 1 81 ? 7.02 22.062 -1.16 1 98.31 81 ASP A O 1
ATOM 652 N N . VAL A 1 82 ? 6.602 20.516 0.419 1 98.5 82 VAL A N 1
ATOM 653 C CA . VAL A 1 82 ? 5.855 19.656 -0.487 1 98.5 82 VAL A CA 1
ATOM 654 C C . VAL A 1 82 ? 4.445 19.422 0.053 1 98.5 82 VAL A C 1
ATOM 656 O O . VAL A 1 82 ? 3.662 18.672 -0.532 1 98.5 82 VAL A O 1
ATOM 659 N N . ALA A 1 83 ? 4.141 20.062 1.218 1 98.69 83 ALA A N 1
ATOM 660 C CA . ALA A 1 83 ? 2.793 19.969 1.772 1 98.69 83 ALA A CA 1
ATOM 661 C C . ALA A 1 83 ? 1.778 20.672 0.878 1 98.69 83 ALA A C 1
ATOM 663 O O . ALA A 1 83 ? 2.072 21.734 0.311 1 98.69 83 ALA A O 1
ATOM 664 N N . THR A 1 84 ? 0.6 20.094 0.697 1 97.12 84 THR A N 1
ATOM 665 C CA . THR A 1 84 ? -0.446 20.703 -0.117 1 97.12 84 THR A CA 1
ATOM 666 C C . THR A 1 84 ? -1.429 21.469 0.757 1 97.12 84 THR A C 1
ATOM 668 O O . THR A 1 84 ? -2.416 22.016 0.257 1 97.12 84 THR A O 1
ATOM 671 N N . GLY A 1 85 ? -1.252 21.656 2.035 1 96.44 85 GLY A N 1
ATOM 672 C CA . GLY A 1 85 ? -2.035 22.359 3.043 1 96.44 85 GLY A CA 1
ATOM 673 C C . GLY A 1 85 ? -1.521 22.141 4.453 1 96.44 85 GLY A C 1
ATOM 674 O O . GLY A 1 85 ? -0.565 21.391 4.664 1 96.44 85 GLY A O 1
ATOM 675 N N . GLY A 1 86 ? -2.15 22.781 5.391 1 98 86 GLY A N 1
ATOM 676 C CA . GLY A 1 86 ? -1.767 22.609 6.785 1 98 86 GLY A CA 1
ATOM 677 C C . GLY A 1 86 ? -2.496 21.469 7.469 1 98 86 GLY A C 1
ATOM 678 O O . GLY A 1 86 ? -3.475 20.938 6.938 1 98 86 GLY A O 1
ATOM 679 N N . PRO A 1 87 ? -1.912 21.109 8.617 1 98.81 87 PRO A N 1
ATOM 680 C CA . PRO A 1 87 ? -2.633 20.094 9.398 1 98.81 87 PRO A CA 1
ATOM 681 C C . PRO A 1 87 ? -4.035 20.547 9.797 1 98.81 87 PRO A C 1
ATOM 683 O O . PRO A 1 87 ? -4.25 21.734 10.086 1 98.81 87 PRO A O 1
ATOM 686 N N . ARG A 1 88 ? -4.945 19.609 9.758 1 98.75 88 ARG A N 1
ATOM 687 C CA . ARG A 1 88 ? -6.328 19.906 10.109 1 98.75 88 ARG A CA 1
ATOM 688 C C . ARG A 1 88 ? -7.051 18.672 10.609 1 98.75 88 ARG A C 1
ATOM 690 O O . ARG A 1 88 ? -6.672 17.547 10.281 1 98.75 88 ARG A O 1
ATOM 697 N N . GLU A 1 89 ? -8.07 18.938 11.32 1 98.5 89 GLU A N 1
ATOM 698 C CA . GLU A 1 89 ? -8.93 17.828 11.727 1 98.5 89 GLU A CA 1
ATOM 699 C C . GLU A 1 89 ? -9.875 17.422 10.602 1 98.5 89 GLU A C 1
ATOM 701 O O . GLU A 1 89 ? -10.336 18.266 9.836 1 98.5 89 GLU A O 1
ATOM 706 N N . ASN A 1 90 ? -10.039 16.188 10.438 1 98 90 ASN A N 1
ATOM 707 C CA . ASN A 1 90 ? -11.055 15.586 9.578 1 98 90 ASN A CA 1
ATOM 708 C C . ASN A 1 90 ? -12.094 14.82 10.383 1 98 90 ASN A C 1
ATOM 710 O O . ASN A 1 90 ? -11.828 13.719 10.859 1 98 90 ASN A O 1
ATOM 714 N N . GLU A 1 91 ? -13.211 15.367 10.555 1 95.88 91 GLU A N 1
ATOM 715 C CA . GLU A 1 91 ? -14.234 14.82 11.438 1 95.88 91 GLU A CA 1
ATOM 716 C C . GLU A 1 91 ? -14.844 13.547 10.859 1 95.88 91 GLU A C 1
ATOM 718 O O . GLU A 1 91 ? -15.32 12.688 11.602 1 95.88 91 GLU A O 1
ATOM 723 N N . ASP A 1 92 ? -14.789 13.438 9.562 1 94.88 92 ASP A N 1
ATOM 724 C CA . ASP A 1 92 ? -15.367 12.258 8.922 1 94.88 92 ASP A CA 1
ATOM 725 C C . ASP A 1 92 ? -14.664 10.984 9.391 1 94.88 92 ASP A C 1
ATOM 727 O O . ASP A 1 92 ? -15.281 9.914 9.461 1 94.88 92 ASP A O 1
ATOM 731 N N . TYR A 1 93 ? -13.391 11.109 9.75 1 96.75 93 TYR A N 1
ATOM 732 C CA . TYR A 1 93 ? -12.594 9.938 10.086 1 96.75 93 TYR A CA 1
ATOM 733 C C . TYR A 1 93 ? -12.039 10.039 11.5 1 96.75 93 TYR A C 1
ATOM 735 O O . TYR A 1 93 ? -11.383 9.117 11.984 1 96.75 93 TYR A O 1
ATOM 743 N N . ASP A 1 94 ? -12.289 11.195 12.141 1 97.44 94 ASP A N 1
ATOM 744 C CA . ASP A 1 94 ? -11.773 11.5 13.477 1 97.44 94 ASP A CA 1
ATOM 745 C C . ASP A 1 94 ? -10.25 11.414 13.516 1 97.44 94 ASP A C 1
ATOM 747 O O . ASP A 1 94 ? -9.688 10.695 14.344 1 97.44 94 ASP A O 1
ATOM 751 N N . ILE A 1 95 ? -9.672 12.164 12.602 1 98.56 95 ILE A N 1
ATOM 752 C CA . ILE A 1 95 ? -8.219 12.211 12.492 1 98.56 95 ILE A CA 1
ATOM 753 C C . ILE A 1 95 ? -7.758 13.664 12.391 1 98.56 95 ILE A C 1
ATOM 755 O O . ILE A 1 95 ? -8.57 14.562 12.18 1 98.56 95 ILE A O 1
ATOM 759 N N . TYR A 1 96 ? -6.527 13.898 12.672 1 98.88 96 TYR A N 1
ATOM 760 C CA . TYR A 1 96 ? -5.758 15.102 12.406 1 98.88 96 TYR A CA 1
ATOM 761 C C . TYR A 1 96 ? -4.672 14.844 11.367 1 98.88 96 TYR A C 1
ATOM 763 O O . TYR A 1 96 ? -3.842 13.953 11.531 1 98.88 96 TYR A O 1
ATOM 771 N N . GLN A 1 97 ? -4.773 15.625 10.227 1 98.88 97 GLN A N 1
ATOM 772 C CA . GLN A 1 97 ? -3.975 15.172 9.094 1 98.88 97 GLN A CA 1
ATOM 773 C C . GLN A 1 97 ? -3.5 16.344 8.25 1 98.88 97 GLN A C 1
ATOM 775 O O . GLN A 1 97 ? -4.02 17.453 8.367 1 98.88 97 GLN A O 1
ATOM 780 N N . PHE A 1 98 ? -2.504 16.125 7.461 1 98.81 98 PHE A N 1
ATOM 781 C CA . PHE A 1 98 ? -2.201 16.938 6.285 1 98.81 98 PHE A CA 1
ATOM 782 C C . PHE A 1 98 ? -1.74 16.062 5.125 1 98.81 98 PHE A C 1
ATOM 784 O O . PHE A 1 98 ? -1.443 14.883 5.312 1 98.81 98 PHE A O 1
ATOM 791 N N . PHE A 1 99 ? -1.721 16.641 3.971 1 98.81 99 PHE A N 1
ATOM 792 C CA . PHE A 1 99 ? -1.298 15.938 2.764 1 98.81 99 PHE A CA 1
ATOM 793 C C . PHE A 1 99 ? -0.045 16.578 2.176 1 98.81 99 PHE A C 1
ATOM 795 O O . PHE A 1 99 ? 0.219 17.766 2.402 1 98.81 99 PHE A O 1
ATOM 802 N N . ALA A 1 100 ? 0.699 15.805 1.482 1 98.75 100 ALA A N 1
ATOM 803 C CA . ALA A 1 100 ? 1.876 16.203 0.716 1 98.75 100 ALA A CA 1
ATOM 804 C C . ALA A 1 100 ? 2 15.383 -0.566 1 98.75 100 ALA A C 1
ATOM 806 O O . ALA A 1 100 ? 1.15 14.539 -0.853 1 98.75 100 ALA A O 1
ATOM 807 N N . ALA A 1 101 ? 2.982 15.695 -1.326 1 98.5 101 ALA A N 1
ATOM 808 C CA . ALA A 1 101 ? 3.23 14.945 -2.557 1 98.5 101 ALA A CA 1
ATOM 809 C C . ALA A 1 101 ? 4.672 14.445 -2.615 1 98.5 101 ALA A C 1
ATOM 811 O O . ALA A 1 101 ? 5.598 15.172 -2.248 1 98.5 101 ALA A O 1
ATOM 812 N N . ASP A 1 102 ? 4.84 13.211 -3.02 1 98.38 102 ASP A N 1
ATOM 813 C CA . ASP A 1 102 ? 6.203 12.734 -3.24 1 98.38 102 ASP A CA 1
ATOM 814 C C . ASP A 1 102 ? 6.75 13.234 -4.574 1 98.38 102 ASP A C 1
ATOM 816 O O . ASP A 1 102 ? 6.066 13.961 -5.297 1 98.38 102 ASP A O 1
ATOM 820 N N . PRO A 1 103 ? 7.914 12.93 -5.016 1 98.06 103 PRO A N 1
ATOM 821 C CA . PRO A 1 103 ? 8.562 13.562 -6.168 1 98.06 103 PRO A CA 1
ATOM 822 C C . PRO A 1 103 ? 7.828 13.297 -7.48 1 98.06 103 PRO A C 1
ATOM 824 O O . PRO A 1 103 ? 8.031 14.016 -8.461 1 98.06 103 PRO A O 1
ATOM 827 N N . GLU A 1 104 ? 6.98 12.242 -7.504 1 98 104 GLU A N 1
ATOM 828 C CA . GLU A 1 104 ? 6.27 11.93 -8.742 1 98 104 GLU A CA 1
ATOM 829 C C . GLU A 1 104 ? 4.785 12.25 -8.617 1 98 104 GLU A C 1
ATOM 831 O O . GLU A 1 104 ? 3.986 11.859 -9.477 1 98 104 GLU A O 1
ATOM 836 N N . GLY A 1 105 ? 4.457 12.906 -7.508 1 97.75 105 GLY A N 1
ATOM 837 C CA . GLY A 1 105 ? 3.102 13.414 -7.379 1 97.75 105 GLY A CA 1
ATOM 838 C C . GLY A 1 105 ? 2.182 12.469 -6.629 1 97.75 105 GLY A C 1
ATOM 839 O O . GLY A 1 105 ? 0.99 12.75 -6.473 1 97.75 105 GLY A O 1
ATOM 840 N N . ARG A 1 106 ? 2.682 11.398 -6.148 1 98.12 106 ARG A N 1
ATOM 841 C CA . ARG A 1 106 ? 1.879 10.516 -5.312 1 98.12 106 ARG A CA 1
ATOM 842 C C . ARG A 1 106 ? 1.466 11.211 -4.02 1 98.12 106 ARG A C 1
ATOM 844 O O . ARG A 1 106 ? 2.268 11.914 -3.402 1 98.12 106 ARG A O 1
ATOM 851 N N . THR A 1 107 ? 0.226 10.945 -3.641 1 98.56 107 THR A N 1
ATOM 852 C CA . THR A 1 107 ? -0.283 11.586 -2.436 1 98.56 107 THR A CA 1
ATOM 853 C C . THR A 1 107 ? 0.254 10.898 -1.185 1 98.56 107 THR A C 1
ATOM 855 O O . THR A 1 107 ? 0.196 9.672 -1.073 1 98.56 107 THR A O 1
ATOM 858 N N . LEU A 1 108 ? 0.769 11.711 -0.345 1 98.75 108 LEU A N 1
ATOM 859 C CA . LEU A 1 108 ? 1.16 11.312 1.003 1 98.75 108 LEU A CA 1
ATOM 860 C C . LEU A 1 108 ? 0.212 11.906 2.041 1 98.75 108 LEU A C 1
ATOM 862 O O . LEU A 1 108 ? -0.251 13.039 1.891 1 98.75 108 LEU A O 1
ATOM 866 N N . GLU A 1 109 ? -0.023 11.148 3 1 98.88 109 GLU A N 1
ATOM 867 C CA . GLU A 1 109 ? -0.786 11.641 4.145 1 98.88 109 GLU A CA 1
ATOM 868 C C . GLU A 1 109 ? -0.056 11.359 5.457 1 98.88 109 GLU A C 1
ATOM 870 O O . GLU A 1 109 ? 0.452 10.258 5.668 1 98.88 109 GLU A O 1
ATOM 875 N N . VAL A 1 110 ? 0.08 12.336 6.262 1 98.81 110 VAL A N 1
ATOM 876 C CA . VAL A 1 110 ? 0.538 12.195 7.641 1 98.81 110 VAL A CA 1
ATOM 877 C C . VAL A 1 110 ? -0.617 12.477 8.602 1 98.81 110 VAL A C 1
ATOM 879 O O . VAL A 1 110 ? -1.291 13.508 8.484 1 98.81 110 VAL A O 1
ATOM 882 N N . GLN A 1 111 ? -0.82 11.586 9.508 1 98.81 111 GLN A N 1
ATOM 883 C CA . GLN A 1 111 ? -2.01 11.789 10.328 1 98.81 111 GLN A CA 1
ATOM 884 C C . GLN A 1 111 ? -1.823 11.203 11.727 1 98.81 111 GLN A C 1
ATOM 886 O O . GLN A 1 111 ? -0.807 10.562 12.008 1 98.81 111 GLN A O 1
ATOM 891 N N . THR A 1 112 ? -2.709 11.484 12.609 1 98.69 112 THR A N 1
ATOM 892 C CA . THR A 1 112 ? -2.971 10.773 13.859 1 98.69 112 THR A CA 1
ATOM 893 C C . THR A 1 112 ? -4.465 10.531 14.039 1 98.69 112 THR A C 1
ATOM 895 O O . THR A 1 112 ? -5.285 11.383 13.688 1 98.69 112 THR A O 1
ATOM 898 N N . PHE A 1 113 ? -4.773 9.336 14.492 1 98.06 113 PHE A N 1
ATOM 899 C CA . PHE A 1 113 ? -6.156 9.031 14.852 1 98.06 113 PHE A CA 1
ATOM 900 C C . PHE A 1 113 ? -6.535 9.719 16.156 1 98.06 113 PHE A C 1
ATOM 902 O O . PHE A 1 113 ? -5.742 9.766 17.094 1 98.06 113 PHE A O 1
ATOM 909 N N . LEU A 1 114 ? -7.715 10.273 16.25 1 97.69 114 LEU A N 1
ATOM 910 C CA . LEU A 1 114 ? -8.164 11.008 17.438 1 97.69 114 LEU A CA 1
ATOM 911 C C . LEU A 1 114 ? -9.07 10.141 18.297 1 97.69 114 LEU A C 1
ATOM 913 O O . LEU A 1 114 ? -9.836 10.664 19.109 1 97.69 114 LEU A O 1
ATOM 917 N N . HIS A 1 115 ? -9.055 8.859 18.078 1 95.81 115 HIS A N 1
ATOM 918 C CA . HIS A 1 115 ? -9.727 7.828 18.859 1 95.81 115 HIS A CA 1
ATOM 919 C C . HIS A 1 115 ? -8.82 6.625 19.078 1 95.81 115 HIS A C 1
ATOM 921 O O . HIS A 1 115 ? -7.777 6.496 18.438 1 95.81 115 HIS A O 1
ATOM 927 N N . ASP A 1 116 ? -9.172 5.758 19.984 1 94 116 ASP A N 1
ATOM 928 C CA . ASP A 1 116 ? -8.383 4.562 20.25 1 94 116 ASP A CA 1
ATOM 929 C C . ASP A 1 116 ? -8.352 3.635 19.047 1 94 116 ASP A C 1
ATOM 931 O O . ASP A 1 116 ? -9.336 3.549 18.297 1 94 116 ASP A O 1
ATOM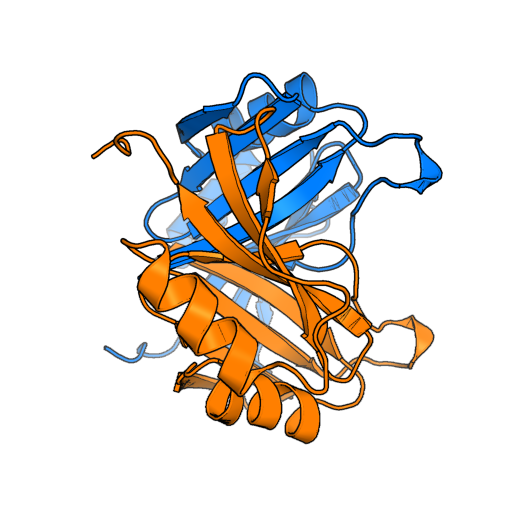 935 N N . LEU A 1 117 ? -7.207 2.988 18.828 1 93.56 117 LEU A N 1
ATOM 936 C CA . LEU A 1 117 ? -7.043 2.059 17.719 1 93.56 117 LEU A CA 1
ATOM 937 C C . LEU A 1 117 ? -7.258 0.62 18.188 1 93.56 117 LEU A C 1
ATOM 939 O O . LEU A 1 117 ? -6.961 0.279 19.328 1 93.56 117 LEU A O 1
ATOM 943 N N . PRO A 1 118 ? -7.73 -0.158 17.281 1 89.31 118 PRO A N 1
ATOM 944 C CA . PRO A 1 118 ? -7.828 -1.577 17.625 1 89.31 118 PRO A CA 1
ATOM 945 C C . PRO A 1 118 ? -6.469 -2.221 17.875 1 89.31 118 PRO A C 1
ATOM 947 O O . PRO A 1 118 ? -5.449 -1.726 17.391 1 89.31 118 PRO A O 1
ATOM 950 N N . GLU A 1 119 ? -6.484 -3.309 18.703 1 79.38 119 GLU A N 1
ATOM 951 C CA . GLU A 1 119 ? -5.238 -4.023 18.953 1 79.38 119 GLU A CA 1
ATOM 952 C C . GLU A 1 119 ? -4.797 -4.812 17.719 1 79.38 119 GLU A C 1
ATOM 954 O O . GLU A 1 119 ? -5.629 -5.32 16.969 1 79.38 119 GLU A O 1
ATOM 959 N N . MET B 1 1 ? 4.359 4.715 15.516 1 80.25 1 MET B N 1
ATOM 960 C CA . MET B 1 1 ? 4.355 5.047 14.086 1 80.25 1 MET B CA 1
ATOM 961 C C . MET B 1 1 ? 4.008 3.822 13.25 1 80.25 1 MET B C 1
ATOM 963 O O . MET B 1 1 ? 4.336 2.693 13.617 1 80.25 1 MET B O 1
ATOM 967 N N . SER B 1 2 ? 3.16 3.961 12.211 1 93.88 2 SER B N 1
ATOM 968 C CA . SER B 1 2 ? 2.764 2.902 11.289 1 93.88 2 SER B CA 1
ATOM 969 C C . SER B 1 2 ? 2.322 3.477 9.945 1 93.88 2 SER B C 1
ATOM 971 O O . SER B 1 2 ? 2.625 4.629 9.625 1 93.88 2 SER B O 1
ATOM 973 N N . GLY B 1 3 ? 1.845 2.598 9.031 1 97.81 3 GLY B N 1
ATOM 974 C CA . GLY B 1 3 ? 1.453 3.088 7.723 1 97.81 3 GLY B CA 1
ATOM 975 C C . GLY B 1 3 ? 0.293 2.318 7.117 1 97.81 3 GLY B C 1
ATOM 976 O O . GLY B 1 3 ? -0.003 1.198 7.543 1 97.81 3 GLY B O 1
ATOM 977 N N . ILE B 1 4 ? -0.417 2.951 6.297 1 98.56 4 ILE B N 1
ATOM 978 C CA . ILE B 1 4 ? -1.542 2.422 5.535 1 98.56 4 ILE B CA 1
ATOM 979 C C . ILE B 1 4 ? -1.457 2.902 4.086 1 98.56 4 ILE B C 1
ATOM 981 O O . ILE B 1 4 ? -1.041 4.035 3.826 1 98.56 4 ILE B O 1
ATOM 985 N N . VAL B 1 5 ? -1.81 2.117 3.184 1 98.81 5 VAL B N 1
ATOM 986 C CA . VAL B 1 5 ? -2.076 2.605 1.835 1 98.81 5 VAL B CA 1
ATOM 987 C C . VAL B 1 5 ? -3.582 2.605 1.574 1 98.81 5 VAL B C 1
ATOM 989 O O . VAL B 1 5 ? -4.25 1.583 1.747 1 98.81 5 VAL B O 1
ATOM 992 N N . PHE B 1 6 ? -4.102 3.736 1.156 1 98.81 6 PHE B N 1
ATOM 993 C CA . PHE B 1 6 ? -5.523 3.863 0.854 1 98.81 6 PHE B CA 1
ATOM 994 C C . PHE B 1 6 ? -5.758 3.865 -0.652 1 98.81 6 PHE B C 1
ATOM 996 O O . PHE B 1 6 ? -4.992 4.473 -1.404 1 98.81 6 PHE B O 1
ATOM 1003 N N . PHE B 1 7 ? -6.816 3.254 -1.031 1 98.88 7 PHE B N 1
ATOM 1004 C CA . PHE B 1 7 ? -7.293 3.252 -2.408 1 98.88 7 PHE B CA 1
ATOM 1005 C C . PHE B 1 7 ? -8.742 3.709 -2.48 1 98.88 7 PHE B C 1
ATOM 1007 O O . PHE B 1 7 ? -9.586 3.242 -1.709 1 98.88 7 PHE B O 1
ATOM 1014 N N . ARG B 1 8 ? -9.008 4.598 -3.393 1 98.81 8 ARG B N 1
ATOM 1015 C CA . ARG B 1 8 ? -10.398 4.93 -3.672 1 98.81 8 ARG B CA 1
ATOM 1016 C C . ARG B 1 8 ? -11.07 3.838 -4.504 1 98.81 8 ARG B C 1
ATOM 1018 O O . ARG B 1 8 ? -10.453 3.277 -5.41 1 98.81 8 ARG B O 1
ATOM 1025 N N . THR B 1 9 ? -12.266 3.541 -4.199 1 98.75 9 THR B N 1
ATOM 1026 C CA . THR B 1 9 ? -13.008 2.488 -4.883 1 98.75 9 THR B CA 1
ATOM 1027 C C . THR B 1 9 ? -14.461 2.9 -5.09 1 98.75 9 THR B C 1
ATOM 1029 O O . THR B 1 9 ? -15.031 3.627 -4.27 1 98.75 9 THR B O 1
ATOM 1032 N N . ALA B 1 10 ? -15.086 2.396 -6.117 1 98.19 10 ALA B N 1
ATOM 1033 C CA . ALA B 1 10 ? -16.5 2.615 -6.391 1 98.19 10 ALA B CA 1
ATOM 1034 C C . ALA B 1 10 ? -17.344 1.421 -5.941 1 98.19 10 ALA B C 1
ATOM 1036 O O . ALA B 1 10 ? -18.578 1.437 -6.055 1 98.19 10 ALA B O 1
ATOM 1037 N N . ALA B 1 11 ? -16.734 0.395 -5.402 1 97.88 11 ALA B N 1
ATOM 1038 C CA . ALA B 1 11 ? -17.391 -0.856 -5.023 1 97.88 11 ALA B CA 1
ATOM 1039 C C . ALA B 1 11 ? -16.828 -1.395 -3.713 1 97.88 11 ALA B C 1
ATOM 1041 O O . ALA B 1 11 ? -16.406 -2.555 -3.637 1 97.88 11 ALA B O 1
ATOM 1042 N N . ARG B 1 12 ? -16.906 -0.613 -2.715 1 98.44 12 ARG B N 1
ATOM 1043 C CA . ARG B 1 12 ? -16.203 -0.876 -1.466 1 98.44 12 ARG B CA 1
ATOM 1044 C C . ARG B 1 12 ? -16.625 -2.215 -0.871 1 98.44 12 ARG B C 1
ATOM 1046 O O . ARG B 1 12 ? -15.781 -3.045 -0.533 1 98.44 12 ARG B O 1
ATOM 1053 N N . ASP B 1 13 ? -17.953 -2.49 -0.817 1 98.38 13 ASP B N 1
ATOM 1054 C CA . ASP B 1 13 ? -18.422 -3.738 -0.22 1 98.38 13 ASP B CA 1
ATOM 1055 C C . ASP B 1 13 ? -17.844 -4.945 -0.959 1 98.38 13 ASP B C 1
ATOM 1057 O O . ASP B 1 13 ? -17.375 -5.895 -0.333 1 98.38 13 ASP B O 1
ATOM 1061 N N . ARG B 1 14 ? -17.859 -4.898 -2.283 1 98.62 14 ARG B N 1
ATOM 1062 C CA . ARG B 1 14 ? -17.391 -6 -3.113 1 98.62 14 ARG B CA 1
ATOM 1063 C C . ARG B 1 14 ? -15.883 -6.184 -2.971 1 98.62 14 ARG B C 1
ATOM 1065 O O . ARG B 1 14 ? -15.391 -7.309 -2.875 1 98.62 14 ARG B O 1
ATOM 1072 N N . VAL B 1 15 ? -15.188 -5.078 -2.977 1 98.75 15 VAL B N 1
ATOM 1073 C CA . VAL B 1 15 ? -13.734 -5.121 -2.859 1 98.75 15 VAL B CA 1
ATOM 1074 C C . VAL B 1 15 ? -13.336 -5.637 -1.477 1 98.75 15 VAL B C 1
ATOM 1076 O O . VAL B 1 15 ? -12.508 -6.543 -1.356 1 98.75 15 VAL B O 1
ATOM 1079 N N . VAL B 1 16 ? -13.922 -5.098 -0.426 1 98.81 16 VAL B N 1
ATOM 1080 C CA . VAL B 1 16 ? -13.641 -5.512 0.944 1 98.81 16 VAL B CA 1
ATOM 1081 C C . VAL B 1 16 ? -13.953 -6.996 1.11 1 98.81 16 VAL B C 1
ATOM 1083 O O . VAL B 1 16 ? -13.164 -7.746 1.678 1 98.81 16 VAL B O 1
ATOM 1086 N N . GLU B 1 17 ? -15.086 -7.41 0.595 1 98.81 17 GLU B N 1
ATOM 1087 C CA . GLU B 1 17 ? -15.461 -8.82 0.668 1 98.81 17 GLU B CA 1
ATOM 1088 C C . GLU B 1 17 ? -14.438 -9.703 -0.026 1 98.81 17 GLU B C 1
ATOM 1090 O O . GLU B 1 17 ? -14.07 -10.766 0.493 1 98.81 17 GLU B O 1
ATOM 1095 N N . PHE B 1 18 ? -14 -9.297 -1.15 1 98.88 18 PHE B N 1
ATOM 1096 C CA . PHE B 1 18 ? -13.008 -10.062 -1.902 1 98.88 18 PHE B CA 1
ATOM 1097 C C . PHE B 1 18 ? -11.734 -10.242 -1.088 1 98.88 18 PHE B C 1
ATOM 1099 O O . PHE B 1 18 ? -11.242 -11.367 -0.932 1 98.88 18 PHE B O 1
ATOM 1106 N N . TYR B 1 19 ? -11.172 -9.141 -0.575 1 98.75 19 TYR B N 1
ATOM 1107 C CA . TYR B 1 19 ? -9.93 -9.211 0.181 1 98.75 19 TYR B CA 1
ATOM 1108 C C . TYR B 1 19 ? -10.102 -10.055 1.438 1 98.75 19 TYR B C 1
ATOM 1110 O O . TYR B 1 19 ? -9.188 -10.773 1.841 1 98.75 19 TYR B O 1
ATOM 1118 N N . ARG B 1 20 ? -11.281 -10 2.078 1 98.62 20 ARG B N 1
ATOM 1119 C CA . ARG B 1 20 ? -11.523 -10.781 3.289 1 98.62 20 ARG B CA 1
ATOM 1120 C C . ARG B 1 20 ? -11.672 -12.266 2.967 1 98.62 20 ARG B C 1
ATOM 1122 O O . ARG B 1 20 ? -11 -13.102 3.574 1 98.62 20 ARG B O 1
ATOM 1129 N N . GLU B 1 21 ? -12.453 -12.555 1.977 1 98.19 21 GLU B N 1
ATOM 1130 C CA . GLU B 1 21 ? -12.859 -13.93 1.734 1 98.19 21 GLU B CA 1
ATOM 1131 C C . GLU B 1 21 ? -11.82 -14.672 0.89 1 98.19 21 GLU B C 1
ATOM 1133 O O . GLU B 1 21 ? -11.609 -15.875 1.073 1 98.19 21 GLU B O 1
ATOM 1138 N N . ARG B 1 22 ? -11.219 -13.875 -0.001 1 97.75 22 ARG B N 1
ATOM 1139 C CA . ARG B 1 22 ? -10.352 -14.555 -0.959 1 97.75 22 ARG B CA 1
ATOM 1140 C C . ARG B 1 22 ? -8.891 -14.461 -0.532 1 97.75 22 ARG B C 1
ATOM 1142 O O . ARG B 1 22 ? -8.086 -15.328 -0.882 1 97.75 22 ARG B O 1
ATOM 1149 N N . LEU B 1 23 ? -8.555 -13.43 0.247 1 97.19 23 LEU B N 1
ATOM 1150 C CA . LEU B 1 23 ? -7.145 -13.227 0.562 1 97.19 23 LEU B CA 1
ATOM 1151 C C . LEU B 1 23 ? -6.91 -13.305 2.066 1 97.19 23 LEU B C 1
ATOM 1153 O O . LEU B 1 23 ? -5.762 -13.273 2.521 1 97.19 23 LEU B O 1
ATOM 1157 N N . GLY B 1 24 ? -7.961 -13.32 2.84 1 96.88 24 GLY B N 1
ATOM 1158 C CA . GLY B 1 24 ? -7.828 -13.57 4.266 1 96.88 24 GLY B CA 1
ATOM 1159 C C . GLY B 1 24 ? -7.559 -12.312 5.07 1 96.88 24 GLY B C 1
ATOM 1160 O O . GLY B 1 24 ? -7.082 -12.391 6.207 1 96.88 24 GLY B O 1
ATOM 1161 N N . PHE B 1 25 ? -7.828 -11.188 4.473 1 98.19 25 PHE B N 1
ATOM 1162 C CA . PHE B 1 25 ? -7.711 -9.953 5.246 1 98.19 25 PHE B CA 1
ATOM 1163 C C . PHE B 1 25 ? -8.812 -9.875 6.297 1 98.19 25 PHE B C 1
ATOM 1165 O O . PHE B 1 25 ? -9.875 -10.492 6.145 1 98.19 25 PHE B O 1
ATOM 1172 N N . GLU B 1 26 ? -8.516 -9.133 7.344 1 98 26 GLU B N 1
ATOM 1173 C CA . GLU B 1 26 ? -9.508 -8.844 8.375 1 98 26 GLU B CA 1
ATOM 1174 C C . GLU B 1 26 ? -9.82 -7.352 8.438 1 98 26 GLU B C 1
ATOM 1176 O O . GLU B 1 26 ? -8.953 -6.52 8.164 1 98 26 GLU B O 1
ATOM 1181 N N . VAL B 1 27 ? -11.023 -7.016 8.812 1 98.38 27 VAL B N 1
ATOM 1182 C CA . VAL B 1 27 ? -11.344 -5.609 9.047 1 98.38 27 VAL B CA 1
ATOM 1183 C C . VAL B 1 27 ? -10.633 -5.121 10.305 1 98.38 27 VAL B C 1
ATOM 1185 O O . VAL B 1 27 ? -10.852 -5.648 11.398 1 98.38 27 VAL B O 1
ATOM 1188 N N . TRP B 1 28 ? -9.781 -4.23 10.141 1 98.12 28 TRP B N 1
ATOM 1189 C CA . TRP B 1 28 ? -9.07 -3.631 11.266 1 98.12 28 TRP B CA 1
ATOM 1190 C C . TRP B 1 28 ? -9.859 -2.457 11.844 1 98.12 28 TRP B C 1
ATOM 1192 O O . TRP B 1 28 ? -10.031 -2.354 13.055 1 98.12 28 TRP B O 1
ATOM 1202 N N . LEU B 1 29 ? -10.398 -1.595 10.969 1 97.81 29 LEU B N 1
ATOM 1203 C CA . LEU B 1 29 ? -11.109 -0.388 11.383 1 97.81 29 LEU B CA 1
ATOM 1204 C C . LEU B 1 29 ? -12.125 0.036 10.32 1 97.81 29 LEU B C 1
ATOM 1206 O O . LEU B 1 29 ? -11.797 0.11 9.133 1 97.81 29 LEU B O 1
ATOM 1210 N N . GLU B 1 30 ? -13.359 0.213 10.742 1 97.31 30 GLU B N 1
ATOM 1211 C CA . GLU B 1 30 ? -14.391 0.838 9.922 1 97.31 30 GLU B CA 1
ATOM 1212 C C . GLU B 1 30 ? -14.539 2.318 10.258 1 97.31 30 GLU B C 1
ATOM 1214 O O . GLU B 1 30 ? -14.727 2.68 11.422 1 97.31 30 GLU B O 1
ATOM 1219 N N . GLN B 1 31 ? -14.43 3.082 9.227 1 95.94 31 GLN B N 1
ATOM 1220 C CA . GLN B 1 31 ? -14.594 4.516 9.445 1 95.94 31 GLN B CA 1
ATOM 1221 C C . GLN B 1 31 ? -15.891 5.02 8.82 1 95.94 31 GLN B C 1
ATOM 1223 O O . GLN B 1 31 ? -16.125 4.812 7.625 1 95.94 31 GLN B O 1
ATOM 1228 N N . ASP B 1 32 ? -16.641 5.75 9.5 1 90.81 32 ASP B N 1
ATOM 1229 C CA . ASP B 1 32 ? -17.969 6.211 9.109 1 90.81 32 ASP B CA 1
ATOM 1230 C C . ASP B 1 32 ? -17.906 7.094 7.871 1 90.81 32 ASP B C 1
ATOM 1232 O O . ASP B 1 32 ? -18.891 7.238 7.148 1 90.81 32 ASP B O 1
ATOM 1236 N N . GLY B 1 33 ? -16.797 7.582 7.625 1 92.88 33 GLY B N 1
ATOM 1237 C CA . GLY B 1 33 ? -16.609 8.469 6.484 1 92.88 33 GLY B CA 1
ATOM 1238 C C . GLY B 1 33 ? -16.469 7.727 5.168 1 92.88 33 GLY B C 1
ATOM 1239 O O . GLY B 1 33 ? -16.094 8.32 4.152 1 92.88 33 GLY B O 1
ATOM 1240 N N . GLY B 1 34 ? -16.766 6.398 5.215 1 97.19 34 GLY B N 1
ATOM 1241 C CA . GLY B 1 34 ? -16.781 5.652 3.969 1 97.19 34 GLY B CA 1
ATOM 1242 C C . GLY B 1 34 ? -15.461 4.969 3.67 1 97.19 34 GLY B C 1
ATOM 1243 O O . GLY B 1 34 ? -15.055 4.875 2.51 1 97.19 34 GLY B O 1
ATOM 1244 N N . CYS B 1 35 ? -14.781 4.586 4.691 1 98.31 35 CYS B N 1
ATOM 1245 C CA . CYS B 1 35 ? -13.523 3.869 4.516 1 98.31 35 CYS B CA 1
ATOM 1246 C C . CYS B 1 35 ? -13.5 2.6 5.359 1 98.31 35 CYS B C 1
ATOM 1248 O O . CYS B 1 35 ? -13.961 2.6 6.5 1 98.31 35 CYS B O 1
ATOM 1250 N N . THR B 1 36 ? -13.016 1.536 4.828 1 98.75 36 THR B N 1
ATOM 1251 C CA . THR B 1 36 ? -12.719 0.294 5.535 1 98.75 36 THR B CA 1
ATOM 1252 C C . THR B 1 36 ? -11.227 -0.022 5.469 1 98.75 36 THR B C 1
ATOM 1254 O O . THR B 1 36 ? -10.648 -0.107 4.383 1 98.75 36 THR B O 1
ATOM 1257 N N . ILE B 1 37 ? -10.617 -0.12 6.586 1 98.69 37 ILE B N 1
ATOM 1258 C CA . ILE B 1 37 ? -9.203 -0.48 6.645 1 98.69 37 ILE B CA 1
ATOM 1259 C C . ILE B 1 37 ? -9.062 -1.963 6.98 1 98.69 37 ILE B C 1
ATOM 1261 O O . ILE B 1 37 ? -9.578 -2.426 8 1 98.69 37 ILE B O 1
ATOM 1265 N N . LEU B 1 38 ? -8.383 -2.68 6.152 1 98.75 38 LEU B N 1
ATOM 1266 C CA . LEU B 1 38 ? -8.125 -4.105 6.301 1 98.75 38 LEU B CA 1
ATOM 1267 C C . LEU B 1 38 ? -6.684 -4.355 6.727 1 98.75 38 LEU B C 1
ATOM 1269 O O . LEU B 1 38 ? -5.793 -3.553 6.426 1 98.75 38 LEU B O 1
ATOM 1273 N N . ARG B 1 39 ? -6.488 -5.453 7.387 1 97.88 39 ARG B N 1
ATOM 1274 C CA . ARG B 1 39 ? -5.156 -5.852 7.832 1 97.88 39 ARG B CA 1
ATOM 1275 C C . ARG B 1 39 ? -4.863 -7.301 7.461 1 97.88 39 ARG B C 1
ATOM 1277 O O . ARG B 1 39 ? -5.727 -8.164 7.602 1 97.88 39 ARG B O 1
ATOM 1284 N N . HIS B 1 40 ? -3.795 -7.52 6.91 1 96.62 40 HIS B N 1
ATOM 1285 C CA . HIS B 1 40 ? -3.201 -8.836 6.68 1 96.62 40 HIS B CA 1
ATOM 1286 C C . HIS B 1 40 ? -1.78 -8.898 7.23 1 96.62 40 HIS B C 1
ATOM 1288 O O . HIS B 1 40 ? -0.834 -8.461 6.57 1 96.62 40 HIS B O 1
ATOM 1294 N N . ASP B 1 41 ? -1.598 -9.461 8.43 1 94 41 ASP B N 1
ATOM 1295 C CA . ASP B 1 41 ? -0.319 -9.453 9.133 1 94 41 ASP B CA 1
ATOM 1296 C C . ASP B 1 41 ? 0.191 -8.023 9.328 1 94 41 ASP B C 1
ATOM 1298 O O . ASP B 1 41 ? -0.433 -7.227 10.031 1 94 41 ASP B O 1
ATOM 1302 N N . ASP B 1 42 ? 1.206 -7.617 8.547 1 94.5 42 ASP B N 1
ATOM 1303 C CA . ASP B 1 42 ? 1.776 -6.293 8.781 1 94.5 42 ASP B CA 1
ATOM 1304 C C . ASP B 1 42 ? 1.299 -5.297 7.723 1 94.5 42 ASP B C 1
ATOM 1306 O O . ASP B 1 42 ? 1.677 -4.125 7.754 1 94.5 42 ASP B O 1
ATOM 1310 N N . LEU B 1 43 ? 0.486 -5.664 6.852 1 97.69 43 LEU B N 1
ATOM 1311 C CA . LEU B 1 43 ? -0.001 -4.785 5.793 1 97.69 43 LEU B CA 1
ATOM 1312 C C . LEU B 1 43 ? -1.397 -4.266 6.117 1 97.69 43 LEU B C 1
ATOM 1314 O O . LEU B 1 43 ? -2.297 -5.047 6.434 1 97.69 43 LEU B O 1
ATOM 1318 N N . LYS B 1 44 ? -1.592 -2.986 6.016 1 98.31 44 LYS B N 1
ATOM 1319 C CA . LYS B 1 44 ? -2.914 -2.373 6.105 1 98.31 44 LYS B CA 1
ATOM 1320 C C . LYS B 1 44 ? -3.283 -1.665 4.805 1 98.31 44 LYS B C 1
ATOM 1322 O O . LYS B 1 44 ? -2.482 -0.903 4.258 1 98.31 44 LYS B O 1
ATOM 1327 N N . LEU B 1 45 ? -4.43 -1.969 4.336 1 98.81 45 LEU B N 1
ATOM 1328 C CA . LEU B 1 45 ? -5.023 -1.329 3.168 1 98.81 45 LEU B CA 1
ATOM 1329 C C . LEU B 1 45 ? -6.348 -0.662 3.527 1 98.81 45 LEU B C 1
ATOM 1331 O O . LEU B 1 45 ? -7.191 -1.268 4.191 1 98.81 45 LEU B O 1
ATOM 1335 N N . GLY B 1 46 ? -6.492 0.527 3.141 1 98.81 46 GLY B N 1
ATOM 1336 C CA . GLY B 1 46 ? -7.777 1.204 3.258 1 98.81 46 GLY B CA 1
ATOM 1337 C C . GLY B 1 46 ? -8.5 1.344 1.933 1 98.81 46 GLY B C 1
ATOM 1338 O O . GLY B 1 46 ? -7.902 1.737 0.93 1 98.81 46 GLY B O 1
ATOM 1339 N N . PHE B 1 47 ? -9.695 0.985 1.935 1 98.88 47 PHE B N 1
ATOM 1340 C CA . PHE B 1 47 ? -10.555 1.206 0.777 1 98.88 47 PHE B CA 1
ATOM 1341 C C . PHE B 1 47 ? -11.633 2.242 1.09 1 98.88 47 PHE B C 1
ATOM 1343 O O . PHE B 1 47 ? -12.445 2.043 1.99 1 98.88 47 PHE B O 1
ATOM 1350 N N . CYS B 1 48 ? -11.609 3.344 0.366 1 98.62 48 CYS B N 1
ATOM 1351 C CA . CYS B 1 48 ? -12.5 4.473 0.619 1 98.62 48 CYS B CA 1
ATOM 1352 C C . CYS B 1 48 ? -13.375 4.762 -0.594 1 98.62 48 CYS B C 1
ATOM 1354 O O . CYS B 1 48 ? -12.922 4.641 -1.734 1 98.62 48 CYS B O 1
ATOM 1356 N N . ASP B 1 49 ? -14.531 5.223 -0.322 1 98.25 49 ASP B N 1
ATOM 1357 C CA . ASP B 1 49 ? -15.477 5.523 -1.396 1 98.25 49 ASP B CA 1
ATOM 1358 C C . ASP B 1 49 ? -14.914 6.586 -2.336 1 98.25 49 ASP B C 1
ATOM 1360 O O . ASP B 1 49 ? -14.492 7.656 -1.891 1 98.25 49 ASP B O 1
ATOM 1364 N N . ALA B 1 50 ? -14.938 6.27 -3.627 1 97.94 50 ALA B N 1
ATOM 1365 C CA . ALA B 1 50 ? -14.547 7.238 -4.648 1 97.94 50 ALA B CA 1
ATOM 1366 C C . ALA B 1 50 ? -15.672 8.234 -4.906 1 97.94 50 ALA B C 1
ATOM 1368 O O . ALA B 1 50 ? -16.859 7.898 -4.793 1 97.94 50 ALA B O 1
ATOM 1369 N N . ALA B 1 51 ? -15.297 9.43 -5.258 1 94.75 51 ALA B N 1
ATOM 1370 C CA . ALA B 1 51 ? -16.297 10.43 -5.605 1 94.75 51 ALA B CA 1
ATOM 1371 C C . ALA B 1 51 ? -17 10.086 -6.918 1 94.75 51 ALA B C 1
ATOM 1373 O O . ALA B 1 51 ? -18.156 10.422 -7.121 1 94.75 51 ALA B O 1
ATOM 1374 N N . SER B 1 52 ? -16.266 9.523 -7.852 1 94.06 52 SER B N 1
ATOM 1375 C CA . SER B 1 52 ? -16.75 9.055 -9.148 1 94.06 52 SER B CA 1
ATOM 1376 C C . SER B 1 52 ? -15.953 7.855 -9.641 1 94.06 52 SER B C 1
ATOM 1378 O O . SER B 1 52 ? -14.938 7.492 -9.039 1 94.06 52 SER B O 1
ATOM 1380 N N . GLU B 1 53 ? -16.344 7.27 -10.711 1 92 53 GLU B N 1
ATOM 1381 C CA . GLU B 1 53 ? -15.648 6.121 -11.289 1 92 53 GLU B CA 1
ATOM 1382 C C . GLU B 1 53 ? -14.258 6.504 -11.766 1 92 53 GLU B C 1
ATOM 1384 O O . GLU B 1 53 ? -13.344 5.676 -11.758 1 92 53 GLU B O 1
ATOM 1389 N N . ASP B 1 54 ? -14.148 7.719 -12.117 1 94.25 54 ASP B N 1
ATOM 1390 C CA . ASP B 1 54 ? -12.875 8.211 -12.641 1 94.25 54 ASP B CA 1
ATOM 1391 C C . ASP B 1 54 ? -11.852 8.391 -11.523 1 94.25 54 ASP B C 1
ATOM 1393 O O . ASP B 1 54 ? -10.664 8.562 -11.781 1 94.25 54 ASP B O 1
ATOM 1397 N N . ASP B 1 55 ? -12.312 8.273 -10.297 1 96.62 55 ASP B N 1
ATOM 1398 C CA . ASP B 1 55 ? -11.469 8.523 -9.133 1 96.62 55 ASP B CA 1
ATOM 1399 C C . ASP B 1 55 ? -11 7.219 -8.5 1 96.62 55 ASP B C 1
ATOM 1401 O O . ASP B 1 55 ? -10.305 7.23 -7.48 1 96.62 55 ASP B O 1
ATOM 1405 N N . VAL B 1 56 ? -11.406 6.094 -9.203 1 98.25 56 VAL B N 1
ATOM 1406 C CA . VAL B 1 56 ? -11.039 4.789 -8.656 1 98.25 56 VAL B CA 1
ATOM 1407 C C . VAL B 1 56 ? -9.539 4.559 -8.82 1 98.25 56 VAL B C 1
ATOM 1409 O O . VAL B 1 56 ? -8.977 4.836 -9.883 1 98.25 56 VAL B O 1
ATOM 1412 N N . ASP B 1 57 ? -8.875 4.121 -7.758 1 98.5 57 ASP B N 1
ATOM 1413 C CA . ASP B 1 57 ? -7.445 3.848 -7.762 1 98.5 57 ASP B CA 1
ATOM 1414 C C . ASP B 1 57 ? -7.168 2.377 -8.062 1 98.5 57 ASP B C 1
ATOM 1416 O O . ASP B 1 57 ? -7.613 1.492 -7.324 1 98.5 57 ASP B O 1
ATOM 1420 N N . THR B 1 58 ? -6.383 2.172 -9.148 1 98 58 THR B N 1
ATOM 1421 C CA . THR B 1 58 ? -6.062 0.785 -9.461 1 98 58 THR B CA 1
ATOM 1422 C C . THR B 1 58 ? -4.578 0.628 -9.781 1 98 58 THR B C 1
ATOM 1424 O O . THR B 1 58 ? -4.121 -0.467 -10.109 1 98 58 THR B O 1
ATOM 1427 N N . ASP B 1 59 ? -3.818 1.729 -9.617 1 97.94 59 ASP B N 1
ATOM 1428 C CA . ASP B 1 59 ? -2.373 1.612 -9.781 1 97.94 59 ASP B CA 1
ATOM 1429 C C . ASP B 1 59 ? -1.753 0.804 -8.641 1 97.94 59 ASP B C 1
ATOM 1431 O O . ASP B 1 59 ? -2.365 0.638 -7.586 1 97.94 59 ASP B O 1
ATOM 1435 N N . GLY B 1 60 ? -0.53 0.312 -8.93 1 98.06 60 GLY B N 1
ATOM 1436 C CA . GLY B 1 60 ? 0.238 -0.42 -7.938 1 98.06 60 GLY B CA 1
ATOM 1437 C C . GLY B 1 60 ? -0.088 -1.901 -7.906 1 98.06 60 GLY B C 1
ATOM 1438 O O . GLY B 1 60 ? -0.969 -2.365 -8.633 1 98.06 60 GLY B O 1
ATOM 1439 N N . ILE B 1 61 ? 0.663 -2.613 -7.117 1 98.62 61 ILE B N 1
ATOM 1440 C CA . ILE B 1 61 ? 0.504 -4.055 -6.945 1 98.62 61 ILE B CA 1
ATOM 1441 C C . ILE B 1 61 ? 0.407 -4.387 -5.457 1 98.62 61 ILE B C 1
ATOM 1443 O O . ILE B 1 61 ? 1.339 -4.121 -4.695 1 98.62 61 ILE B O 1
ATOM 1447 N N . VAL B 1 62 ? -0.734 -4.891 -5.074 1 98.81 62 VAL B N 1
ATOM 1448 C CA . VAL B 1 62 ? -0.858 -5.422 -3.721 1 98.81 62 VAL B CA 1
ATOM 1449 C C . VAL B 1 62 ? -0.274 -6.832 -3.664 1 98.81 62 VAL B C 1
ATOM 1451 O O . VAL B 1 62 ? -0.765 -7.742 -4.336 1 98.81 62 VAL B O 1
ATOM 1454 N N . THR B 1 63 ? 0.746 -6.992 -2.873 1 98.81 63 THR B N 1
ATOM 1455 C CA . THR B 1 63 ? 1.45 -8.266 -2.818 1 98.81 63 THR B CA 1
ATOM 1456 C C . THR B 1 63 ? 1.339 -8.891 -1.429 1 98.81 63 THR B C 1
ATOM 1458 O O . THR B 1 63 ? 1.585 -8.219 -0.424 1 98.81 63 THR B O 1
ATOM 1461 N N . VAL B 1 64 ? 0.942 -10.094 -1.377 1 98.62 64 VAL B N 1
ATOM 1462 C CA . VAL B 1 64 ? 1.075 -10.898 -0.167 1 98.62 64 VAL B CA 1
ATOM 1463 C C . VAL B 1 64 ? 2.105 -12 -0.391 1 98.62 64 VAL B C 1
ATOM 1465 O O . VAL B 1 64 ? 2.16 -12.602 -1.469 1 98.62 64 VAL B O 1
ATOM 1468 N N . TYR B 1 65 ? 2.912 -12.172 0.581 1 98.06 65 TYR B N 1
ATOM 1469 C CA . TYR B 1 65 ? 3.932 -13.195 0.381 1 98.06 65 TYR B CA 1
ATOM 1470 C C . TYR B 1 65 ? 3.941 -14.188 1.536 1 98.06 65 TYR B C 1
ATOM 1472 O O . TYR B 1 65 ? 3.572 -13.844 2.662 1 98.06 65 TYR B O 1
ATOM 1480 N N . TYR B 1 66 ? 4.332 -15.406 1.202 1 97.81 66 TYR B N 1
ATOM 1481 C CA . TYR B 1 66 ? 4.34 -16.562 2.088 1 97.81 66 TYR B CA 1
ATOM 1482 C C . TYR B 1 66 ? 5.738 -17.156 2.193 1 97.81 66 TYR B C 1
ATOM 1484 O O . TYR B 1 66 ? 6.672 -16.688 1.542 1 97.81 66 TYR B O 1
ATOM 1492 N N . ASP B 1 67 ? 5.801 -18.25 2.969 1 96.94 67 ASP B N 1
ATOM 1493 C CA . ASP B 1 67 ? 7.125 -18.766 3.291 1 96.94 67 ASP B CA 1
ATOM 1494 C C . ASP B 1 67 ? 7.562 -19.828 2.283 1 96.94 67 ASP B C 1
ATOM 1496 O O . ASP B 1 67 ? 8.758 -20.109 2.152 1 96.94 67 ASP B O 1
ATOM 1500 N N . THR B 1 68 ? 6.555 -20.422 1.566 1 98 68 THR B N 1
ATOM 1501 C CA . THR B 1 68 ? 6.918 -21.578 0.748 1 98 68 THR B CA 1
ATOM 1502 C C . THR B 1 68 ? 6.246 -21.5 -0.62 1 98 68 THR B C 1
ATOM 1504 O O . THR B 1 68 ? 5.199 -20.875 -0.77 1 98 68 THR B O 1
ATOM 1507 N N . ARG B 1 69 ? 6.844 -22.219 -1.572 1 98.5 69 ARG B N 1
ATOM 1508 C CA . ARG B 1 69 ? 6.234 -22.375 -2.891 1 98.5 69 ARG B CA 1
ATOM 1509 C C . ARG B 1 69 ? 4.871 -23.047 -2.787 1 98.5 69 ARG B C 1
ATOM 1511 O O . ARG B 1 69 ? 3.936 -22.688 -3.5 1 98.5 69 ARG B O 1
ATOM 1518 N N . ALA B 1 70 ? 4.77 -24.047 -1.903 1 98.62 70 ALA B N 1
ATOM 1519 C CA . ALA B 1 70 ? 3.523 -24.797 -1.738 1 98.62 70 ALA B CA 1
ATOM 1520 C C . ALA B 1 70 ? 2.385 -23.859 -1.318 1 98.62 70 ALA B C 1
ATOM 1522 O O . ALA B 1 70 ? 1.25 -24.016 -1.773 1 98.62 70 ALA B O 1
ATOM 1523 N N . ALA B 1 71 ? 2.684 -22.938 -0.451 1 98.38 71 ALA B N 1
ATOM 1524 C CA . ALA B 1 71 ? 1.673 -21.969 -0.021 1 98.38 71 ALA B CA 1
ATOM 1525 C C . ALA B 1 71 ? 1.192 -21.125 -1.192 1 98.38 71 ALA B C 1
ATOM 1527 O O . ALA B 1 71 ? 0.001 -20.828 -1.304 1 98.38 71 ALA B O 1
ATOM 1528 N N . VAL B 1 72 ? 2.141 -20.734 -2.064 1 98.69 72 VAL B N 1
ATOM 1529 C CA . VAL B 1 72 ? 1.789 -19.969 -3.25 1 98.69 72 VAL B CA 1
ATOM 1530 C C . VAL B 1 72 ? 0.897 -20.797 -4.168 1 98.69 72 VAL B C 1
ATOM 1532 O O . VAL B 1 72 ? -0.121 -20.312 -4.664 1 98.69 72 VAL B O 1
ATOM 1535 N N . ASP B 1 73 ? 1.269 -22.062 -4.34 1 98.75 73 ASP B N 1
ATOM 1536 C CA . ASP B 1 73 ? 0.47 -22.969 -5.176 1 98.75 73 ASP B CA 1
ATOM 1537 C C . ASP B 1 73 ? -0.944 -23.109 -4.621 1 98.75 73 ASP B C 1
ATOM 1539 O O . ASP B 1 73 ? -1.918 -23.109 -5.375 1 98.75 73 ASP B O 1
ATOM 1543 N N . GLU B 1 74 ? -1.06 -23.297 -3.375 1 98.31 74 GLU B N 1
ATOM 1544 C CA . GLU B 1 74 ? -2.365 -23.422 -2.732 1 98.31 74 GLU B CA 1
ATOM 1545 C C . GLU B 1 74 ? -3.213 -22.172 -2.957 1 98.31 74 GLU B C 1
ATOM 1547 O O . GLU B 1 74 ? -4.406 -22.266 -3.244 1 98.31 74 GLU B O 1
ATOM 1552 N N . ARG B 1 75 ? -2.562 -21.016 -2.84 1 98 75 ARG B N 1
ATOM 1553 C CA . ARG B 1 75 ? -3.291 -19.766 -3.061 1 98 75 ARG B CA 1
ATOM 1554 C C . ARG B 1 75 ? -3.727 -19.641 -4.516 1 98 75 ARG B C 1
ATOM 1556 O O . ARG B 1 75 ? -4.785 -19.078 -4.805 1 98 75 ARG B O 1
ATOM 1563 N N . HIS B 1 76 ? -2.883 -20.109 -5.387 1 98.62 76 HIS B N 1
ATOM 1564 C CA . HIS B 1 76 ? -3.268 -20.078 -6.793 1 98.62 76 HIS B CA 1
ATOM 1565 C C . HIS B 1 76 ? -4.516 -20.906 -7.043 1 98.62 76 HIS B C 1
ATOM 1567 O O . HIS B 1 76 ? -5.398 -20.516 -7.805 1 98.62 76 HIS B O 1
ATOM 1573 N N . ASP B 1 77 ? -4.562 -22.078 -6.371 1 98.25 77 ASP B N 1
ATOM 1574 C CA . ASP B 1 77 ? -5.762 -22.891 -6.488 1 98.25 77 ASP B CA 1
ATOM 1575 C C . ASP B 1 77 ? -6.996 -22.141 -6.004 1 98.25 77 ASP B C 1
ATOM 1577 O O . ASP B 1 77 ? -8.047 -22.172 -6.648 1 98.25 77 ASP B O 1
ATOM 1581 N N . ASP B 1 78 ? -6.848 -21.422 -4.93 1 97.62 78 ASP B N 1
ATOM 1582 C CA . ASP B 1 78 ? -7.945 -20.688 -4.316 1 97.62 78 ASP B CA 1
ATOM 1583 C C . ASP B 1 78 ? -8.359 -19.5 -5.184 1 97.62 78 ASP B C 1
ATOM 1585 O O . ASP B 1 78 ? -9.516 -19.078 -5.148 1 97.62 78 ASP B O 1
ATOM 1589 N N . LEU B 1 79 ? -7.406 -18.938 -5.98 1 98.44 79 LEU B N 1
ATOM 1590 C CA . LEU B 1 79 ? -7.633 -17.703 -6.734 1 98.44 79 LEU B CA 1
ATOM 1591 C C . LEU B 1 79 ? -7.668 -17.984 -8.234 1 98.44 79 LEU B C 1
ATOM 1593 O O . LEU B 1 79 ? -7.52 -17.062 -9.047 1 98.44 79 LEU B O 1
ATOM 1597 N N . ALA B 1 80 ? -7.824 -19.219 -8.609 1 98.12 80 ALA B N 1
ATOM 1598 C CA . ALA B 1 80 ? -7.691 -19.656 -10 1 98.12 80 ALA B CA 1
ATOM 1599 C C . ALA B 1 80 ? -8.648 -18.891 -10.906 1 98.12 80 ALA B C 1
ATOM 1601 O O . ALA B 1 80 ? -8.32 -18.594 -12.055 1 98.12 80 ALA B O 1
ATOM 1602 N N . ASP B 1 81 ? -9.789 -18.547 -10.422 1 98.31 81 ASP B N 1
ATOM 1603 C CA . ASP B 1 81 ? -10.828 -17.906 -11.227 1 98.31 81 ASP B CA 1
ATOM 1604 C C . ASP B 1 81 ? -10.445 -16.469 -11.57 1 98.31 81 ASP B C 1
ATOM 1606 O O . ASP B 1 81 ? -10.992 -15.883 -12.508 1 98.31 81 ASP B O 1
ATOM 1610 N N . VAL B 1 82 ? -9.5 -15.828 -10.828 1 98.5 82 VAL B N 1
ATOM 1611 C CA . VAL B 1 82 ? -9.141 -14.43 -11.07 1 98.5 82 VAL B CA 1
ATOM 1612 C C . VAL B 1 82 ? -7.641 -14.328 -11.344 1 98.5 82 VAL B C 1
ATOM 1614 O O . VAL B 1 82 ? -7.109 -13.234 -11.523 1 98.5 82 VAL B O 1
ATOM 1617 N N . ALA B 1 83 ? -6.938 -15.5 -11.344 1 98.69 83 ALA B N 1
ATOM 1618 C CA . ALA B 1 83 ? -5.512 -15.508 -11.664 1 98.69 83 ALA B CA 1
ATOM 1619 C C . ALA B 1 83 ? -5.277 -15.141 -13.125 1 98.69 83 ALA B C 1
ATOM 1621 O O . ALA B 1 83 ? -6.047 -15.539 -14.008 1 98.69 83 ALA B O 1
ATOM 1622 N N . THR B 1 84 ? -4.258 -14.352 -13.406 1 97.25 84 THR B N 1
ATOM 1623 C CA . THR B 1 84 ? -3.936 -13.961 -14.773 1 97.25 84 THR B CA 1
ATOM 1624 C C . THR B 1 84 ? -2.863 -14.875 -15.359 1 97.25 84 THR B C 1
ATOM 1626 O O . THR B 1 84 ? -2.439 -14.695 -16.5 1 97.25 84 THR B O 1
ATOM 1629 N N . GLY B 1 85 ? -2.383 -15.906 -14.727 1 96.56 85 GLY B N 1
ATOM 1630 C CA . GLY B 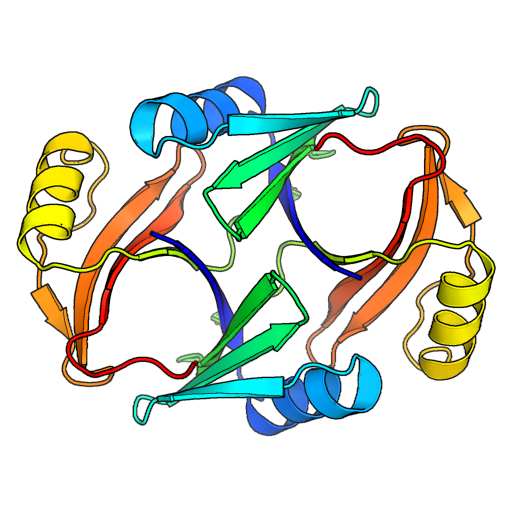1 85 ? -1.387 -16.906 -15.086 1 96.56 85 GLY B CA 1
ATOM 1631 C C . GLY B 1 85 ? -1.056 -17.859 -13.945 1 96.56 85 GLY B C 1
ATOM 1632 O O . GLY B 1 85 ? -1.572 -17.703 -12.836 1 96.56 85 GLY B O 1
ATOM 1633 N N . GLY B 1 86 ? -0.212 -18.797 -14.211 1 98.06 86 GLY B N 1
ATOM 1634 C CA . GLY B 1 86 ? 0.208 -19.734 -13.188 1 98.06 86 GLY B CA 1
ATOM 1635 C C . GLY B 1 86 ? 1.425 -19.266 -12.414 1 98.06 86 GLY B C 1
ATOM 1636 O O . GLY B 1 86 ? 2.096 -18.312 -12.812 1 98.06 86 GLY B O 1
ATOM 1637 N N . PRO B 1 87 ? 1.601 -19.938 -11.273 1 98.81 87 PRO B N 1
ATOM 1638 C CA . PRO B 1 87 ? 2.824 -19.625 -10.531 1 98.81 87 PRO B CA 1
ATOM 1639 C C . PRO B 1 87 ? 4.09 -19.891 -11.344 1 98.81 87 PRO B C 1
ATOM 1641 O O . PRO B 1 87 ? 4.145 -20.844 -12.117 1 98.81 87 PRO B O 1
ATOM 1644 N N . ARG B 1 88 ? 5.047 -19.031 -11.18 1 98.75 88 ARG B N 1
ATOM 1645 C CA . ARG B 1 88 ? 6.309 -19.156 -11.898 1 98.75 88 ARG B CA 1
ATOM 1646 C C . ARG B 1 88 ? 7.449 -18.484 -11.141 1 98.75 88 ARG B C 1
ATOM 1648 O O . ARG B 1 88 ? 7.219 -17.562 -10.352 1 98.75 88 ARG B O 1
ATOM 1655 N N . GLU B 1 89 ? 8.586 -18.906 -11.453 1 98.5 89 GLU B N 1
ATOM 1656 C CA . GLU B 1 89 ? 9.766 -18.234 -10.914 1 98.5 89 GLU B CA 1
ATOM 1657 C C . GLU B 1 89 ? 10.086 -16.969 -11.688 1 98.5 89 GLU B C 1
ATOM 1659 O O . GLU B 1 89 ? 9.891 -16.906 -12.906 1 98.5 89 GLU B O 1
ATOM 1664 N N . ASN B 1 90 ? 10.422 -15.977 -11 1 98 90 ASN B N 1
ATOM 1665 C CA . ASN B 1 90 ? 10.977 -14.742 -11.547 1 98 90 ASN B CA 1
ATOM 1666 C C . ASN B 1 90 ? 12.422 -14.531 -11.117 1 98 90 ASN B C 1
ATOM 1668 O O . ASN B 1 90 ? 12.688 -14.172 -9.969 1 98 90 ASN B O 1
ATOM 1672 N N . GLU B 1 91 ? 13.312 -14.766 -11.953 1 95.88 91 GLU B N 1
ATOM 1673 C CA . GLU B 1 91 ? 14.734 -14.766 -11.633 1 95.88 91 GLU B CA 1
ATOM 1674 C C . GLU B 1 91 ? 15.242 -13.352 -11.352 1 95.88 91 GLU B C 1
ATOM 1676 O O . GLU B 1 91 ? 16.203 -13.172 -10.609 1 95.88 91 GLU B O 1
ATOM 1681 N N . ASP B 1 92 ? 14.562 -12.391 -11.93 1 94.88 92 ASP B N 1
ATOM 1682 C CA . ASP B 1 92 ? 14.992 -11.008 -11.727 1 94.88 92 ASP B CA 1
ATOM 1683 C C . ASP B 1 92 ? 14.93 -10.617 -10.25 1 94.88 92 ASP B C 1
ATOM 1685 O O . ASP B 1 92 ? 15.711 -9.797 -9.781 1 94.88 92 ASP B O 1
ATOM 1689 N N . TYR B 1 93 ? 14.008 -11.25 -9.523 1 96.69 93 TYR B N 1
ATOM 1690 C CA . TYR B 1 93 ? 13.773 -10.859 -8.133 1 96.69 93 TYR B CA 1
ATOM 1691 C C . TYR B 1 93 ? 14 -12.039 -7.195 1 96.69 93 TYR B C 1
ATOM 1693 O O . TYR B 1 93 ? 13.898 -11.898 -5.977 1 96.69 93 TYR B O 1
ATOM 1701 N N . ASP B 1 94 ? 14.281 -13.211 -7.789 1 97.44 94 ASP B N 1
ATOM 1702 C CA . ASP B 1 94 ? 14.461 -14.461 -7.059 1 97.44 94 ASP B CA 1
ATOM 1703 C C . ASP B 1 94 ? 13.227 -14.781 -6.215 1 97.44 94 ASP B C 1
ATOM 1705 O O . ASP B 1 94 ? 13.336 -14.992 -5.004 1 97.44 94 ASP B O 1
ATOM 1709 N N . ILE B 1 95 ? 12.109 -14.812 -6.906 1 98.56 95 ILE B N 1
ATOM 1710 C CA . ILE B 1 95 ? 10.836 -15.102 -6.266 1 98.56 95 ILE B CA 1
ATOM 1711 C C . ILE B 1 95 ? 10.062 -16.125 -7.094 1 98.56 95 ILE B C 1
ATOM 1713 O O . ILE B 1 95 ? 10.43 -16.422 -8.234 1 98.56 95 ILE B O 1
ATOM 1717 N N . TYR B 1 96 ? 9.125 -16.766 -6.496 1 98.88 96 TYR B N 1
ATOM 1718 C CA . TYR B 1 96 ? 8.078 -17.578 -7.086 1 98.88 96 TYR B CA 1
ATOM 1719 C C . TYR B 1 96 ? 6.711 -16.938 -6.902 1 98.88 96 TYR B C 1
ATOM 1721 O O . TYR B 1 96 ? 6.305 -16.641 -5.773 1 98.88 96 TYR B O 1
ATOM 1729 N N . GLN B 1 97 ? 6.035 -16.656 -8.086 1 98.88 97 GLN B N 1
ATOM 1730 C CA . GLN B 1 97 ? 4.906 -15.75 -7.949 1 98.88 97 GLN B CA 1
ATOM 1731 C C . GLN B 1 97 ? 3.814 -16.078 -8.961 1 98.88 97 GLN B C 1
ATOM 1733 O O . GLN B 1 97 ? 4.055 -16.797 -9.938 1 98.88 97 GLN B O 1
ATOM 1738 N N . PHE B 1 98 ? 2.641 -15.609 -8.727 1 98.81 98 PHE B N 1
ATOM 1739 C CA . PHE B 1 98 ? 1.61 -15.422 -9.742 1 98.81 98 PHE B CA 1
ATOM 1740 C C . PHE B 1 98 ? 0.843 -14.125 -9.5 1 98.81 98 PHE B C 1
ATOM 1742 O O . PHE B 1 98 ? 0.963 -13.516 -8.438 1 98.81 98 PHE B O 1
ATOM 1749 N N . PHE B 1 99 ? 0.105 -13.727 -10.484 1 98.81 99 PHE B N 1
ATOM 1750 C CA . PHE B 1 99 ? -0.691 -12.508 -10.406 1 98.81 99 PHE B CA 1
ATOM 1751 C C . PHE B 1 99 ? -2.178 -12.82 -10.531 1 98.81 99 PHE B C 1
ATOM 1753 O O . PHE B 1 99 ? -2.555 -13.852 -11.102 1 98.81 99 PHE B O 1
ATOM 1760 N N . ALA B 1 100 ? -2.965 -11.984 -9.977 1 98.75 100 ALA B N 1
ATOM 1761 C CA . ALA B 1 100 ? -4.422 -12 -10.062 1 98.75 100 ALA B CA 1
ATOM 1762 C C . ALA B 1 100 ? -4.98 -10.578 -10.094 1 98.75 100 ALA B C 1
ATOM 1764 O O . ALA B 1 100 ? -4.223 -9.602 -10.07 1 98.75 100 ALA B O 1
ATOM 1765 N N . ALA B 1 101 ? -6.254 -10.484 -10.211 1 98.5 101 ALA B N 1
ATOM 1766 C CA . ALA B 1 101 ? -6.906 -9.172 -10.203 1 98.5 101 ALA B CA 1
ATOM 1767 C C . ALA B 1 101 ? -8.023 -9.125 -9.164 1 98.5 101 ALA B C 1
ATOM 1769 O O . ALA B 1 101 ? -8.773 -10.086 -9.008 1 98.5 101 ALA B O 1
ATOM 1770 N N . ASP B 1 102 ? -8.094 -8.039 -8.43 1 98.38 102 ASP B N 1
ATOM 1771 C CA . ASP B 1 102 ? -9.227 -7.879 -7.527 1 98.38 102 ASP B CA 1
ATOM 1772 C C . ASP B 1 102 ? -10.469 -7.422 -8.289 1 98.38 102 ASP B C 1
ATOM 1774 O O . ASP B 1 102 ? -10.43 -7.258 -9.508 1 98.38 102 ASP B O 1
ATOM 1778 N N . PRO B 1 103 ? -11.594 -7.172 -7.738 1 98.06 103 PRO B N 1
ATOM 1779 C CA . PRO B 1 103 ? -12.859 -6.949 -8.438 1 98.06 103 PRO B CA 1
ATOM 1780 C C . PRO B 1 103 ? -12.844 -5.691 -9.305 1 98.06 103 PRO B C 1
ATOM 1782 O O . PRO B 1 103 ? -13.672 -5.543 -10.203 1 98.06 103 PRO B O 1
ATOM 1785 N N . GLU B 1 104 ? -11.914 -4.754 -9.008 1 98 104 GLU B N 1
ATOM 1786 C CA . GLU B 1 104 ? -11.867 -3.52 -9.789 1 98 104 GLU B CA 1
ATOM 1787 C C . GLU B 1 104 ? -10.633 -3.477 -10.688 1 98 104 GLU B C 1
ATOM 1789 O O . GLU B 1 104 ? -10.312 -2.432 -11.258 1 98 104 GLU B O 1
ATOM 1794 N N . GLY B 1 105 ? -9.953 -4.617 -10.727 1 97.75 105 GLY B N 1
ATOM 1795 C CA . GLY B 1 105 ? -8.875 -4.734 -11.695 1 97.75 105 GLY B CA 1
ATOM 1796 C C . GLY B 1 105 ? -7.512 -4.402 -11.109 1 97.75 105 GLY B C 1
ATOM 1797 O O . GLY B 1 105 ? -6.504 -4.422 -11.82 1 97.75 105 GLY B O 1
ATOM 1798 N N . ARG B 1 106 ? -7.441 -4.125 -9.867 1 98.12 106 ARG B N 1
ATOM 1799 C CA . ARG B 1 106 ? -6.148 -3.922 -9.219 1 98.12 106 ARG B CA 1
ATOM 1800 C C . ARG B 1 106 ? -5.316 -5.199 -9.25 1 98.12 106 ARG B C 1
ATOM 1802 O O . ARG B 1 106 ? -5.844 -6.293 -9.023 1 98.12 106 ARG B O 1
ATOM 1809 N N . THR B 1 107 ? -4.031 -5 -9.5 1 98.56 107 THR B N 1
ATOM 1810 C CA . THR B 1 107 ? -3.148 -6.16 -9.578 1 98.56 107 THR B CA 1
ATOM 1811 C C . THR B 1 107 ? -2.809 -6.68 -8.188 1 98.56 107 THR B C 1
ATOM 1813 O O . THR B 1 107 ? -2.418 -5.906 -7.309 1 98.56 107 THR B O 1
ATOM 1816 N N . LEU B 1 108 ? -3.014 -7.938 -8.047 1 98.75 108 LEU B N 1
ATOM 1817 C CA . LEU B 1 108 ? -2.57 -8.688 -6.879 1 98.75 108 LEU B CA 1
ATOM 1818 C C . LEU B 1 108 ? -1.394 -9.594 -7.227 1 98.75 108 LEU B C 1
ATOM 1820 O O . LEU B 1 108 ? -1.344 -10.164 -8.32 1 98.75 108 LEU B O 1
ATOM 1824 N N . GLU B 1 109 ? -0.537 -9.68 -6.332 1 98.88 109 GLU B N 1
ATOM 1825 C CA . GLU B 1 109 ? 0.562 -10.633 -6.465 1 98.88 109 GLU B CA 1
ATOM 1826 C C . GLU B 1 109 ? 0.676 -11.516 -5.227 1 98.88 109 GLU B C 1
ATOM 1828 O O . GLU B 1 109 ? 0.608 -11.031 -4.098 1 98.88 109 GLU B O 1
ATOM 1833 N N . VAL B 1 110 ? 0.747 -12.781 -5.41 1 98.81 110 VAL B N 1
ATOM 1834 C CA . VAL B 1 110 ? 1.091 -13.742 -4.371 1 98.81 110 VAL B CA 1
ATOM 1835 C C . VAL B 1 110 ? 2.471 -14.336 -4.648 1 98.81 110 VAL B C 1
ATOM 1837 O O . VAL B 1 110 ? 2.744 -14.797 -5.758 1 98.81 110 VAL B O 1
ATOM 1840 N N . GLN B 1 111 ? 3.299 -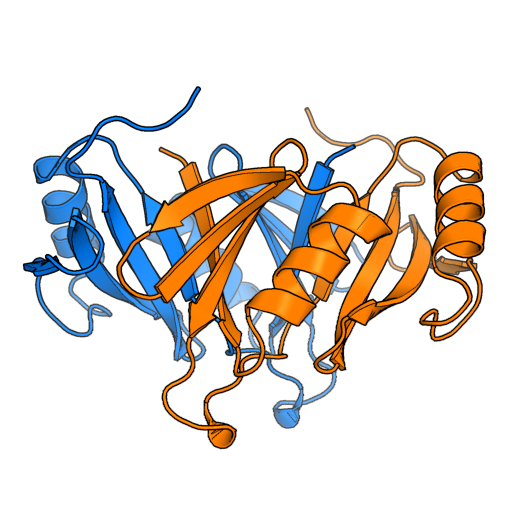14.305 -3.666 1 98.81 111 GLN B N 1
ATOM 1841 C CA . GLN B 1 111 ? 4.66 -14.734 -3.977 1 98.81 111 GLN B CA 1
ATOM 1842 C C . GLN B 1 111 ? 5.336 -15.34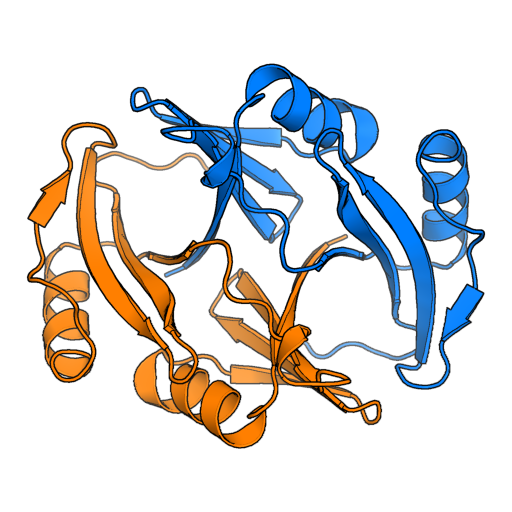4 -2.754 1 98.81 111 GLN B C 1
ATOM 1844 O O . GLN B 1 111 ? 4.777 -15.336 -1.656 1 98.81 111 GLN B O 1
ATOM 1849 N N . THR B 1 112 ? 6.465 -15.953 -2.941 1 98.75 112 THR B N 1
ATOM 1850 C CA . THR B 1 112 ? 7.473 -16.266 -1.935 1 98.75 112 THR B CA 1
ATOM 1851 C C . THR B 1 112 ? 8.867 -15.883 -2.422 1 98.75 112 THR B C 1
ATOM 1853 O O . THR B 1 112 ? 9.18 -16.031 -3.604 1 98.75 112 THR B O 1
ATOM 1856 N N . PHE B 1 113 ? 9.617 -15.305 -1.516 1 98.06 113 PHE B N 1
ATOM 1857 C CA . PHE B 1 113 ? 11.016 -15.023 -1.81 1 98.06 113 PHE B CA 1
ATOM 1858 C C . PHE B 1 113 ? 11.836 -16.312 -1.799 1 98.06 113 PHE B C 1
ATOM 1860 O O . PHE B 1 113 ? 11.633 -17.172 -0.944 1 98.06 113 PHE B O 1
ATOM 1867 N N . LEU B 1 114 ? 12.742 -16.484 -2.721 1 97.69 114 LEU B N 1
ATOM 1868 C CA . LEU B 1 114 ? 13.539 -17.703 -2.842 1 97.69 114 LEU B CA 1
ATOM 1869 C C . LEU B 1 114 ? 14.93 -17.5 -2.248 1 97.69 114 LEU B C 1
ATOM 1871 O O . LEU B 1 114 ? 15.867 -18.234 -2.582 1 97.69 114 LEU B O 1
ATOM 1875 N N . HIS B 1 115 ? 15.094 -16.484 -1.451 1 95.75 115 HIS B N 1
ATOM 1876 C CA . HIS B 1 115 ? 16.281 -16.156 -0.672 1 95.75 115 HIS B CA 1
ATOM 1877 C C . HIS B 1 115 ? 15.914 -15.703 0.735 1 95.75 115 HIS B C 1
ATOM 1879 O O . HIS B 1 115 ? 14.75 -15.414 1.012 1 95.75 115 HIS B O 1
ATOM 1885 N N . ASP B 1 116 ? 16.859 -15.656 1.622 1 94 116 ASP B N 1
ATOM 1886 C CA . ASP B 1 116 ? 16.609 -15.211 2.988 1 94 116 ASP B CA 1
ATOM 1887 C C . ASP B 1 116 ? 16.188 -13.742 3.018 1 94 116 ASP B C 1
ATOM 1889 O O . ASP B 1 116 ? 16.656 -12.938 2.205 1 94 116 ASP B O 1
ATOM 1893 N N . LEU B 1 117 ? 15.273 -13.414 3.926 1 93.62 117 LEU B N 1
ATOM 1894 C CA . LEU B 1 117 ? 14.797 -12.047 4.078 1 93.62 117 LEU B CA 1
ATOM 1895 C C . LEU B 1 117 ? 15.539 -11.328 5.199 1 93.62 117 LEU B C 1
ATOM 1897 O O . LEU B 1 117 ? 15.945 -11.961 6.18 1 93.62 117 LEU B O 1
ATOM 1901 N N . PRO B 1 118 ? 15.648 -10.062 5.035 1 89.19 118 PRO B N 1
ATOM 1902 C CA . PRO B 1 118 ? 16.234 -9.312 6.148 1 89.19 118 PRO B CA 1
ATOM 1903 C C . PRO B 1 118 ? 15.383 -9.367 7.414 1 89.19 118 PRO B C 1
ATOM 1905 O O . PRO B 1 118 ? 14.18 -9.594 7.336 1 89.19 118 PRO B O 1
ATOM 1908 N N . GLU B 1 119 ? 16.078 -9.203 8.586 1 78.88 119 GLU B N 1
ATOM 1909 C CA . GLU B 1 119 ? 15.336 -9.18 9.852 1 78.88 119 GLU B CA 1
ATOM 1910 C C . GLU B 1 119 ? 14.547 -7.887 10.008 1 78.88 119 GLU B C 1
ATOM 1912 O O . GLU B 1 119 ? 14.992 -6.828 9.555 1 78.88 119 GLU B O 1
#

Secondary structure (DSSP, 8-state):
-EEEEEEEES-HHHHHHHHHHHH--EEEEEETTTEEEEEETTEEEEEEE-SSGGG----SEEEEEES-HHHHHHHHHHTTTTBSS--EEETTTTEEEEEEE-TT--EEEEEEESSPPP-/-EEEEEEEES-HHHHHHHHHHHH--EEEEEETTTEEEEEETTEEEEEEE-SSGGG----SEEEEEES-HHHHHHHHHHTTTTBSS--EEETTTTEEEEEEE-TT--EEEEEEESSPPP-